Protein AF-A0A9E7I1B3-F1 (afdb_monomer_lite)

Radius of gyration: 39.11 Å; chains: 1; bounding box: 106×66×106 Å

Sequence (192 aa):
MDGAFSSHEEAHQDIILDWAFSPPPPHYPFDLLEPIPFPSMPAKPPPPSAFVKYTASEGTAPSFLCFGDVDSIHRTVNRFLGSLEMAVRPGNSDERAGRSRGFRHMMRERERKEKLSQGYAELHSMLSCTSKGANISIVQSAWERLEELQQAREKLRKRSRELEQMVWEMSRKRRSRRSQWTSRTVRRRWIL

Foldseek 3Di:
DDDDDDDDDPPPPVVVPVVVDDDDDPDDPPPPPPPDPDPPDDDDDPDPDPDDDDDPPPDDDPPPPPPDDPPDPVVVVVVVVVVVVVPDDPDDPPVVVVVVVVVVVVVVVVVVVVVVVVVLVVLCVVQVVDAPSDSVRSVVSSVVVVVVVVVVVVVVVVVVVVVVVVVVVVVVVVVVVVVVVVVVVVVVVVVD

pLDDT: mean 72.71, std 18.98, range [40.47, 98.25]

Secondary structure (DSSP, 8-state):
--------SSTTTHHHHTTTTPPPPS-------PPPP------PPPPPPS--------S--------S----HHHHHHHHHHHHGGG--S--HHHHHHHHHHHHHHHHHHHHHHHHHHHHHHHHHHHTTT--SSHHHHHHHHHHHHHHHHHHHHHHHHHHHHHHHHHHHHHHHHHHHHHHHHHHHHHHHT--

Organism: NCBI:txid320322

Structure (mmCIF, N/CA/C/O backbone):
data_AF-A0A9E7I1B3-F1
#
_entry.id   AF-A0A9E7I1B3-F1
#
loop_
_atom_site.group_PDB
_atom_site.id
_atom_site.type_symbol
_atom_site.label_atom_id
_atom_site.label_alt_id
_atom_site.label_comp_id
_atom_site.label_asym_id
_atom_site.label_entity_id
_atom_site.label_seq_id
_atom_site.pdbx_PDB_ins_code
_atom_site.Cartn_x
_atom_site.Cartn_y
_atom_site.Cartn_z
_atom_site.occupancy
_atom_site.B_iso_or_equiv
_atom_site.auth_seq_id
_atom_site.auth_comp_id
_atom_site.auth_asym_id
_atom_site.auth_atom_id
_atom_site.pdbx_PDB_model_num
ATOM 1 N N . MET A 1 1 ? -3.814 -48.347 -3.913 1.00 43.72 1 MET A N 1
ATOM 2 C CA . MET A 1 1 ? -3.142 -47.561 -4.968 1.00 43.72 1 MET A CA 1
ATOM 3 C C . MET A 1 1 ? -2.848 -46.214 -4.349 1.00 43.72 1 MET A C 1
ATOM 5 O O . MET A 1 1 ? -3.676 -45.315 -4.415 1.00 43.72 1 MET A O 1
ATOM 9 N N . ASP A 1 2 ? -1.733 -46.158 -3.630 1.00 42.09 2 ASP A N 1
ATOM 10 C CA . ASP A 1 2 ? -1.251 -44.972 -2.932 1.00 42.09 2 ASP A CA 1
ATOM 11 C C . ASP A 1 2 ? -0.563 -44.050 -3.941 1.00 42.09 2 ASP A C 1
ATOM 13 O O . ASP A 1 2 ? 0.315 -44.483 -4.687 1.00 42.09 2 ASP A O 1
ATOM 17 N N . GLY A 1 3 ? -0.993 -42.792 -3.995 1.00 47.06 3 GLY A N 1
ATOM 18 C CA . GLY A 1 3 ? -0.412 -41.754 -4.841 1.00 47.06 3 GLY A CA 1
ATOM 19 C C . GLY A 1 3 ? 0.134 -40.632 -3.972 1.00 47.06 3 GLY A C 1
ATOM 20 O O . GLY A 1 3 ? -0.604 -39.730 -3.589 1.00 47.06 3 GLY A O 1
ATOM 21 N N . ALA A 1 4 ? 1.422 -40.714 -3.646 1.00 48.78 4 ALA A N 1
ATOM 22 C CA . ALA A 1 4 ? 2.167 -39.678 -2.948 1.00 48.78 4 ALA A CA 1
ATOM 23 C C . ALA A 1 4 ? 2.436 -38.487 -3.885 1.00 48.78 4 ALA A C 1
ATOM 25 O O . ALA A 1 4 ? 3.103 -38.642 -4.906 1.00 48.78 4 ALA A O 1
ATOM 26 N N . PHE A 1 5 ? 1.965 -37.294 -3.515 1.00 44.53 5 PHE A N 1
ATOM 27 C CA . PHE A 1 5 ? 2.377 -36.033 -4.134 1.00 44.53 5 PHE A CA 1
ATOM 28 C C . PHE A 1 5 ? 3.290 -35.253 -3.181 1.00 44.53 5 PHE A C 1
ATOM 30 O O . PHE A 1 5 ? 2.845 -34.539 -2.293 1.00 44.53 5 PHE A O 1
ATOM 37 N N . SER A 1 6 ? 4.588 -35.472 -3.394 1.00 48.81 6 SER A N 1
ATOM 38 C CA . SER A 1 6 ? 5.644 -34.463 -3.548 1.00 48.81 6 SER A CA 1
ATOM 39 C C . SER A 1 6 ? 5.673 -33.265 -2.582 1.00 48.81 6 SER A C 1
ATOM 41 O O . SER A 1 6 ? 5.246 -32.163 -2.918 1.00 48.81 6 SER A O 1
ATOM 43 N N . SER A 1 7 ? 6.331 -33.453 -1.437 1.00 50.88 7 SER A N 1
ATOM 44 C CA . SER A 1 7 ? 6.891 -32.392 -0.589 1.00 50.88 7 SER A CA 1
ATOM 45 C C . SER A 1 7 ? 8.174 -31.817 -1.216 1.00 50.88 7 SER A C 1
ATOM 47 O O . SER A 1 7 ? 9.248 -32.383 -1.032 1.00 50.88 7 SER A O 1
ATOM 49 N N . HIS A 1 8 ? 8.098 -30.722 -1.983 1.00 48.69 8 HIS A N 1
ATOM 50 C CA . HIS A 1 8 ? 9.307 -30.005 -2.446 1.00 48.69 8 HIS A CA 1
ATOM 51 C C . HIS A 1 8 ? 9.106 -28.481 -2.642 1.00 48.69 8 HIS A C 1
ATOM 53 O O . HIS A 1 8 ? 9.801 -27.855 -3.436 1.00 48.69 8 HIS A O 1
ATOM 59 N N . GLU A 1 9 ? 8.178 -27.835 -1.930 1.00 51.59 9 GLU A N 1
ATOM 60 C CA . GLU A 1 9 ? 7.978 -26.370 -2.048 1.00 51.59 9 GLU A CA 1
ATOM 61 C C . GLU A 1 9 ? 8.245 -25.563 -0.767 1.00 51.59 9 GLU A C 1
ATOM 63 O O . GLU A 1 9 ? 8.106 -24.343 -0.776 1.00 51.59 9 GLU A O 1
ATOM 68 N N . GLU A 1 10 ? 8.710 -26.191 0.317 1.00 50.50 10 GLU A N 1
ATOM 69 C CA . GLU A 1 10 ? 8.939 -25.481 1.590 1.00 50.50 10 GLU A CA 1
ATOM 70 C C . GLU A 1 10 ? 10.376 -24.966 1.796 1.00 50.50 10 GLU A C 1
ATOM 72 O O . GLU A 1 10 ? 10.577 -24.026 2.553 1.00 50.50 10 GLU A O 1
ATOM 77 N N . ALA A 1 11 ? 11.383 -25.462 1.070 1.00 51.72 11 ALA A N 1
ATOM 78 C CA . ALA A 1 11 ? 12.790 -25.137 1.364 1.00 51.72 11 ALA A CA 1
ATOM 79 C C . ALA A 1 11 ? 13.275 -23.742 0.895 1.00 51.72 11 ALA A C 1
ATOM 81 O O . ALA A 1 11 ? 14.420 -23.370 1.146 1.00 51.72 11 ALA A O 1
ATOM 82 N N . HIS A 1 12 ? 12.446 -22.964 0.189 1.00 50.53 12 HIS A N 1
ATOM 83 C CA . HIS A 1 12 ? 12.853 -21.666 -0.377 1.00 50.53 12 HIS A CA 1
ATOM 84 C C . HIS A 1 12 ? 12.346 -20.443 0.394 1.00 50.53 12 HIS A C 1
ATOM 86 O O . HIS A 1 12 ? 12.775 -19.328 0.094 1.00 50.53 12 HIS A O 1
ATOM 92 N N . GLN A 1 13 ? 11.464 -20.623 1.380 1.00 54.00 13 GLN A N 1
ATOM 93 C CA . GLN A 1 13 ? 10.942 -19.507 2.177 1.00 54.00 13 GLN A CA 1
ATOM 94 C C . GLN A 1 13 ? 11.842 -19.182 3.379 1.00 54.00 13 GLN A C 1
ATOM 96 O O . GLN A 1 13 ? 11.928 -18.022 3.780 1.00 54.00 13 GLN A O 1
ATOM 101 N N . ASP A 1 14 ? 12.612 -20.159 3.861 1.00 49.78 14 ASP A N 1
ATOM 102 C CA . ASP A 1 14 ? 13.485 -19.990 5.029 1.00 49.78 14 ASP A CA 1
ATOM 103 C C . ASP A 1 14 ? 14.765 -19.197 4.719 1.00 49.78 14 ASP A C 1
ATOM 105 O O . ASP A 1 14 ? 15.292 -18.492 5.575 1.00 49.78 14 ASP A O 1
ATOM 109 N N . ILE A 1 15 ? 15.232 -19.210 3.464 1.00 53.91 15 ILE A N 1
ATOM 110 C CA . ILE A 1 15 ? 16.449 -18.483 3.051 1.00 53.91 15 ILE A CA 1
ATOM 111 C C . ILE A 1 15 ? 16.221 -16.960 3.039 1.00 53.91 15 ILE A C 1
ATOM 113 O O . ILE A 1 15 ? 17.160 -16.183 3.201 1.00 53.91 15 ILE A O 1
ATOM 117 N N . ILE A 1 16 ? 14.975 -16.511 2.853 1.00 52.38 16 ILE A N 1
ATOM 118 C CA . ILE A 1 16 ? 14.648 -15.082 2.736 1.00 52.38 16 ILE A CA 1
ATOM 119 C C . ILE A 1 16 ? 14.505 -14.421 4.116 1.00 52.38 16 ILE A C 1
ATOM 121 O O . ILE A 1 16 ? 14.754 -13.222 4.243 1.00 52.38 16 ILE A O 1
ATOM 125 N N . LEU A 1 17 ? 14.151 -15.179 5.160 1.00 52.47 17 LEU A N 1
ATOM 126 C CA . LEU A 1 17 ? 13.981 -14.629 6.510 1.00 52.47 17 LEU A CA 1
ATOM 127 C C . LEU A 1 17 ? 15.296 -14.498 7.295 1.00 52.47 17 LEU A C 1
ATOM 129 O O . LEU A 1 17 ? 15.371 -13.667 8.201 1.00 52.47 17 LEU A O 1
ATOM 133 N N . ASP A 1 18 ? 16.340 -15.241 6.926 1.00 50.31 18 ASP A N 1
ATOM 134 C CA . ASP A 1 18 ? 17.593 -15.298 7.693 1.00 50.31 18 ASP A CA 1
ATOM 135 C C . ASP A 1 18 ? 18.462 -14.031 7.575 1.00 50.31 18 ASP A C 1
ATOM 137 O O . ASP A 1 18 ? 19.287 -13.740 8.440 1.00 50.31 18 ASP A O 1
ATOM 141 N N . TRP A 1 19 ? 18.267 -13.212 6.536 1.00 58.44 19 TRP A N 1
ATOM 142 C CA . TRP A 1 19 ? 19.054 -11.982 6.351 1.00 58.44 19 TRP A CA 1
ATOM 143 C C . TRP A 1 19 ? 18.502 -10.776 7.118 1.00 58.44 19 TRP A C 1
ATOM 145 O O . TRP A 1 19 ? 19.213 -9.789 7.298 1.00 58.44 19 TRP A O 1
ATOM 155 N N . ALA A 1 20 ? 17.252 -10.838 7.586 1.00 57.69 20 ALA A N 1
ATOM 156 C CA . ALA A 1 20 ? 16.585 -9.707 8.233 1.00 57.69 20 ALA A CA 1
ATOM 157 C C . ALA A 1 20 ? 16.934 -9.548 9.727 1.00 57.69 20 ALA A C 1
ATOM 159 O O . ALA A 1 20 ? 16.615 -8.516 10.315 1.00 57.69 20 ALA A O 1
ATOM 160 N N . PHE A 1 21 ? 17.600 -10.540 10.334 1.00 51.50 21 PHE A N 1
ATOM 161 C CA . PHE A 1 21 ? 17.881 -10.577 11.776 1.00 51.50 21 PHE A CA 1
ATOM 162 C C . PHE A 1 21 ? 19.347 -10.864 12.131 1.00 51.50 21 PHE A C 1
ATOM 164 O O . PHE A 1 21 ? 19.639 -11.228 13.271 1.00 51.50 21 PHE A O 1
ATOM 171 N N . SER A 1 22 ? 20.291 -10.665 11.204 1.00 56.12 22 SER A N 1
ATOM 172 C CA . SER A 1 22 ? 21.710 -10.704 11.572 1.00 56.12 22 SER A CA 1
ATOM 173 C C . SER A 1 22 ? 22.026 -9.522 12.505 1.00 56.12 22 SER A C 1
ATOM 175 O O . SER A 1 22 ? 21.829 -8.372 12.102 1.00 56.12 22 SER A O 1
ATOM 177 N N . PRO A 1 23 ? 22.514 -9.755 13.739 1.00 65.81 23 PRO A N 1
ATOM 178 C CA . PRO A 1 23 ? 22.887 -8.673 14.640 1.00 65.81 23 PRO A CA 1
ATOM 179 C C . PRO A 1 23 ? 24.031 -7.846 14.032 1.00 65.81 23 PRO A C 1
ATOM 181 O O . PRO A 1 23 ? 24.888 -8.404 13.336 1.00 65.81 23 PRO A O 1
ATOM 184 N N . PRO A 1 24 ? 24.069 -6.522 14.270 1.00 60.66 24 PRO A N 1
ATOM 185 C CA . PRO A 1 24 ? 25.161 -5.690 13.788 1.00 60.66 24 PRO A CA 1
ATOM 186 C C . PRO A 1 24 ? 26.484 -6.165 14.416 1.00 60.66 24 PRO A C 1
ATOM 188 O O . PRO A 1 24 ? 26.529 -6.400 15.628 1.00 60.66 24 PRO A O 1
ATOM 191 N N . PRO A 1 25 ? 27.560 -6.323 13.623 1.00 66.69 25 PRO A N 1
ATOM 192 C CA . PRO A 1 25 ? 28.851 -6.752 14.144 1.00 66.69 25 PRO A CA 1
ATOM 193 C C . PRO A 1 25 ? 29.373 -5.729 15.169 1.00 66.69 25 PRO A C 1
ATOM 195 O O . PRO A 1 25 ? 29.308 -4.521 14.916 1.00 66.69 25 PRO A O 1
ATOM 198 N N . PRO A 1 26 ? 29.885 -6.173 16.330 1.00 60.06 26 PRO A N 1
ATOM 199 C CA . PRO A 1 26 ? 30.366 -5.266 17.354 1.00 60.06 26 PRO A CA 1
ATOM 200 C C . PRO A 1 26 ? 31.741 -4.718 16.947 1.00 60.06 26 PRO A C 1
ATOM 202 O O . PRO A 1 26 ? 32.683 -5.474 16.736 1.00 60.06 26 PRO A O 1
ATOM 205 N N . HIS A 1 27 ? 31.832 -3.389 16.886 1.00 55.53 27 HIS A N 1
ATOM 206 C CA . HIS A 1 27 ? 33.058 -2.587 16.792 1.00 55.53 27 HIS A CA 1
ATOM 207 C C . HIS A 1 27 ? 33.881 -2.715 15.498 1.00 55.53 27 HIS A C 1
ATOM 209 O O . HIS A 1 27 ? 34.834 -3.481 15.407 1.00 55.53 27 HIS A O 1
ATOM 215 N N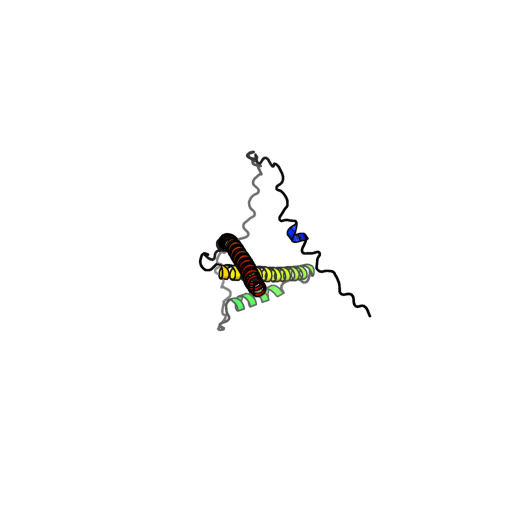 . TYR A 1 28 ? 33.606 -1.815 14.551 1.00 54.22 28 TYR A N 1
ATOM 216 C CA . TYR A 1 28 ? 34.649 -1.271 13.680 1.00 54.22 28 TYR A CA 1
ATOM 217 C C . TYR A 1 28 ? 34.993 0.147 14.160 1.00 54.22 28 TYR A C 1
ATOM 219 O O . TYR A 1 28 ? 34.105 1.003 14.159 1.00 54.22 28 TYR A O 1
ATOM 227 N N . PRO A 1 29 ? 36.241 0.429 14.573 1.00 52.12 29 PRO A N 1
ATOM 228 C CA . PRO A 1 29 ? 36.700 1.798 14.732 1.00 52.12 29 PRO A CA 1
ATOM 229 C C . PRO A 1 29 ? 36.939 2.359 13.327 1.00 52.12 29 PRO A C 1
ATOM 231 O O . PRO A 1 29 ? 37.926 2.037 12.671 1.00 52.12 29 PRO A O 1
ATOM 234 N N . PHE A 1 30 ? 35.999 3.156 12.825 1.00 46.75 30 PHE A N 1
ATOM 235 C CA . PHE A 1 30 ? 36.202 3.947 11.612 1.00 46.75 30 PHE A CA 1
ATOM 236 C C . PHE A 1 30 ? 36.971 5.224 11.979 1.00 46.75 30 PHE A C 1
ATOM 238 O O . PHE A 1 30 ? 36.421 6.317 11.964 1.00 46.75 30 PHE A O 1
ATOM 245 N N . ASP A 1 31 ? 38.250 5.069 12.317 1.00 55.22 31 ASP A N 1
ATOM 246 C CA . ASP A 1 31 ? 39.232 6.153 12.272 1.00 55.22 31 ASP A CA 1
ATOM 247 C C . ASP A 1 31 ? 40.164 5.868 11.092 1.00 55.22 31 ASP A C 1
ATOM 249 O O . ASP A 1 31 ? 41.154 5.153 11.210 1.00 55.22 31 ASP A O 1
ATOM 253 N N . LEU A 1 32 ? 39.810 6.389 9.915 1.00 52.16 32 LEU A N 1
ATOM 254 C CA . LEU A 1 32 ? 40.671 6.393 8.730 1.00 52.16 32 LEU A CA 1
ATOM 255 C C . LEU A 1 32 ? 40.612 7.771 8.065 1.00 52.16 32 LEU A C 1
ATOM 257 O O . LEU A 1 32 ? 40.081 7.947 6.972 1.00 52.16 32 LEU A O 1
ATOM 261 N N . LEU A 1 33 ? 41.191 8.758 8.744 1.00 59.12 33 LEU A N 1
ATOM 262 C CA . LEU A 1 33 ? 41.839 9.888 8.082 1.00 59.12 33 LEU A CA 1
ATOM 263 C C . LEU A 1 33 ? 43.355 9.676 8.151 1.00 59.12 33 LEU A C 1
ATOM 265 O O . LEU A 1 33 ? 44.085 10.489 8.709 1.00 59.12 33 LEU A O 1
ATOM 269 N N . GLU A 1 34 ? 43.833 8.569 7.581 1.00 60.62 34 GLU A N 1
ATOM 270 C CA . GLU A 1 34 ? 45.217 8.520 7.118 1.00 60.62 34 GLU A CA 1
ATOM 271 C C . GLU A 1 34 ? 45.268 9.130 5.709 1.00 60.62 34 GLU A C 1
ATOM 273 O O . GLU A 1 34 ? 44.554 8.669 4.810 1.00 60.62 34 GLU A O 1
ATOM 278 N N . PRO A 1 35 ? 46.065 10.190 5.485 1.00 58.47 35 PRO A N 1
ATOM 279 C CA . PRO A 1 35 ? 46.263 10.747 4.157 1.00 58.47 35 PRO A CA 1
ATOM 280 C C . PRO A 1 35 ? 46.907 9.695 3.252 1.00 58.47 35 PRO A C 1
ATOM 282 O O . PRO A 1 35 ? 48.019 9.234 3.506 1.00 58.47 35 PRO A O 1
ATOM 285 N N . ILE A 1 36 ? 46.209 9.331 2.178 1.00 57.28 36 ILE A N 1
ATOM 286 C CA . ILE A 1 36 ? 46.717 8.432 1.139 1.00 57.28 36 ILE A CA 1
ATOM 287 C C . ILE A 1 36 ? 48.031 9.023 0.589 1.00 57.28 36 ILE A C 1
ATOM 289 O O . ILE A 1 36 ? 48.016 10.163 0.113 1.00 57.28 36 ILE A O 1
ATOM 293 N N . PRO A 1 37 ? 49.165 8.294 0.602 1.00 57.47 37 PRO A N 1
ATOM 294 C CA . PRO A 1 37 ? 50.377 8.760 -0.054 1.00 57.47 37 PRO A CA 1
ATOM 295 C C . PRO A 1 37 ? 50.108 8.818 -1.556 1.00 57.47 37 PRO A C 1
ATOM 297 O O . PRO A 1 37 ? 49.751 7.806 -2.159 1.00 57.47 37 PRO A O 1
ATOM 300 N N . PHE A 1 38 ? 50.270 9.992 -2.165 1.00 57.28 38 PHE A N 1
ATOM 301 C CA . PHE A 1 38 ? 50.171 10.151 -3.613 1.00 57.28 38 PHE A CA 1
ATOM 302 C C . PHE A 1 38 ? 51.204 9.244 -4.303 1.00 57.28 38 PHE A C 1
ATOM 304 O O . PHE A 1 38 ? 52.407 9.478 -4.144 1.00 57.28 38 PHE A O 1
ATOM 311 N N . PRO A 1 39 ? 50.798 8.235 -5.097 1.00 52.38 39 PRO A N 1
ATOM 312 C CA . PRO A 1 39 ? 51.749 7.522 -5.926 1.00 52.38 39 PRO A CA 1
ATOM 313 C C . PRO A 1 39 ? 52.173 8.448 -7.071 1.00 52.38 39 PRO A C 1
ATOM 315 O O . PRO A 1 39 ? 51.399 8.742 -7.983 1.00 52.38 39 PRO A O 1
ATOM 318 N N . SER A 1 40 ? 53.422 8.913 -7.019 1.00 60.38 40 SER A N 1
ATOM 319 C CA . SER A 1 40 ? 54.131 9.526 -8.145 1.00 60.38 40 SER A CA 1
ATOM 320 C C . SER A 1 40 ? 54.265 8.495 -9.273 1.00 60.38 40 SER A C 1
ATOM 322 O O . SER A 1 40 ? 55.260 7.777 -9.367 1.00 60.38 40 SER A O 1
ATOM 324 N N . MET A 1 41 ? 53.249 8.401 -10.128 1.00 64.25 41 MET A N 1
ATOM 325 C CA . MET A 1 41 ? 53.330 7.656 -11.382 1.00 64.25 41 MET A CA 1
ATOM 326 C C . MET A 1 41 ? 53.960 8.557 -12.454 1.00 64.25 41 MET A C 1
ATOM 328 O O . MET A 1 41 ? 53.496 9.686 -12.631 1.00 64.25 41 MET A O 1
ATOM 332 N N . PRO A 1 42 ? 54.981 8.095 -13.204 1.00 56.44 42 PRO A N 1
ATOM 333 C CA . PRO A 1 42 ? 55.454 8.827 -14.370 1.00 56.44 42 PRO A CA 1
ATOM 334 C C . PRO A 1 42 ? 54.309 8.916 -15.385 1.00 56.44 42 PRO A C 1
ATOM 336 O O . PRO A 1 42 ? 53.699 7.905 -15.743 1.00 56.44 42 PRO A O 1
ATOM 339 N N . ALA A 1 43 ? 53.989 10.138 -15.811 1.00 63.97 43 ALA A N 1
ATOM 340 C CA . ALA A 1 43 ? 52.892 10.431 -16.721 1.00 63.97 43 ALA A CA 1
ATOM 341 C C . ALA A 1 43 ? 53.051 9.650 -18.035 1.00 63.97 43 ALA A C 1
ATOM 343 O O . ALA A 1 43 ? 53.844 10.008 -18.906 1.00 63.97 43 ALA A O 1
ATOM 344 N N . LYS A 1 44 ? 52.284 8.567 -18.186 1.00 63.22 44 LYS A N 1
ATOM 345 C CA . LYS A 1 44 ? 52.121 7.895 -19.472 1.00 63.22 44 LYS A CA 1
ATOM 346 C C . LYS A 1 44 ? 51.346 8.861 -20.379 1.00 63.22 44 LYS A C 1
ATOM 348 O O . LYS A 1 44 ? 50.274 9.307 -19.963 1.00 63.22 44 LYS A O 1
ATOM 353 N N . PRO A 1 45 ? 51.861 9.224 -21.568 1.00 70.81 45 PRO A N 1
ATOM 354 C CA . PRO A 1 45 ? 51.146 10.134 -22.451 1.00 70.81 45 PRO A CA 1
ATOM 355 C C . PRO A 1 45 ? 49.774 9.536 -22.795 1.00 70.81 45 PRO A C 1
ATOM 357 O O . PRO A 1 45 ? 49.673 8.313 -22.971 1.00 70.81 45 PRO A O 1
ATOM 360 N N . PRO A 1 46 ? 48.713 10.363 -22.851 1.00 71.94 46 PRO A N 1
ATOM 361 C CA . PRO A 1 46 ? 47.384 9.884 -23.188 1.00 71.94 46 PRO A CA 1
ATOM 362 C C . PRO A 1 46 ? 47.425 9.204 -24.564 1.00 71.94 46 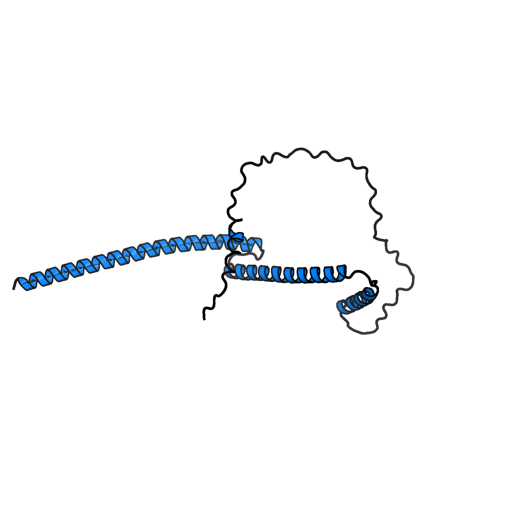PRO A C 1
ATOM 364 O O . PRO A 1 46 ? 48.142 9.675 -25.454 1.00 71.94 46 PRO A O 1
ATOM 367 N N . PRO A 1 47 ? 46.691 8.093 -24.753 1.00 76.00 47 PRO A N 1
ATOM 368 C CA . PRO A 1 47 ? 46.596 7.467 -26.062 1.00 76.00 47 PRO A CA 1
ATOM 369 C C . PRO A 1 47 ? 46.112 8.505 -27.086 1.00 76.00 47 PRO A C 1
ATOM 371 O O . PRO A 1 47 ? 45.269 9.344 -26.746 1.00 76.00 47 PRO A O 1
ATOM 374 N N . PRO A 1 48 ? 46.638 8.483 -28.325 1.00 71.06 48 PRO A N 1
ATOM 375 C CA . PRO A 1 48 ? 46.181 9.394 -29.360 1.00 71.06 48 PRO A CA 1
ATOM 376 C C . PRO A 1 48 ? 44.669 9.241 -29.528 1.00 71.06 48 PRO A C 1
ATOM 378 O O . PRO A 1 48 ? 44.145 8.129 -29.610 1.00 71.06 48 PRO A O 1
ATOM 381 N N . SER A 1 49 ? 43.975 10.379 -29.529 1.00 73.44 49 SER A N 1
ATOM 382 C CA . SER A 1 49 ? 42.533 10.467 -29.745 1.00 73.44 49 SER A CA 1
ATOM 383 C C . SER A 1 49 ? 42.126 9.632 -30.962 1.00 73.44 49 SER A C 1
ATOM 385 O O . SER A 1 49 ? 42.581 9.896 -32.072 1.00 73.44 49 SER A O 1
ATOM 387 N N . ALA A 1 50 ? 41.228 8.662 -30.763 1.00 70.38 50 ALA A N 1
ATOM 388 C CA . ALA A 1 50 ? 40.603 7.903 -31.851 1.00 70.38 50 ALA A CA 1
ATOM 389 C C . ALA A 1 50 ? 39.678 8.776 -32.722 1.00 70.38 50 ALA A C 1
ATOM 391 O O . ALA A 1 50 ? 39.227 8.353 -33.786 1.00 70.38 50 ALA A O 1
ATOM 392 N N . PHE A 1 51 ? 39.390 10.002 -32.280 1.00 63.94 51 PHE A N 1
ATOM 393 C CA . PHE A 1 51 ? 38.613 10.962 -33.042 1.00 63.94 51 PHE A CA 1
ATOM 394 C C . PHE A 1 51 ? 39.524 11.676 -34.033 1.00 63.94 51 PHE A C 1
ATOM 396 O O . PHE A 1 51 ? 40.232 12.628 -33.695 1.00 63.94 51 PHE A O 1
ATOM 403 N N . VAL A 1 52 ? 39.485 11.193 -35.272 1.00 73.25 52 VAL A N 1
ATOM 404 C CA . VAL A 1 52 ? 39.978 11.922 -36.437 1.00 73.25 52 VAL A CA 1
ATOM 405 C C . VAL A 1 52 ? 39.097 13.157 -36.614 1.00 73.25 52 VAL A C 1
ATOM 407 O O . VAL A 1 52 ? 37.871 13.060 -36.691 1.00 73.25 52 VAL A O 1
ATOM 410 N N . LYS A 1 53 ? 39.719 14.336 -36.661 1.00 67.81 53 LYS A N 1
ATOM 411 C CA . LYS A 1 53 ? 39.033 15.587 -36.988 1.00 67.81 53 LYS A CA 1
ATOM 412 C C . LYS A 1 53 ? 38.530 15.468 -38.427 1.00 67.81 53 LYS A C 1
ATOM 414 O O . LYS A 1 53 ? 39.345 15.325 -39.334 1.00 67.81 53 LYS A O 1
ATOM 419 N N . TYR A 1 54 ? 37.213 15.496 -38.628 1.00 50.91 54 TYR A N 1
ATOM 420 C CA . TYR A 1 54 ? 36.622 15.509 -39.965 1.00 50.91 54 TYR A CA 1
ATOM 421 C C . TYR A 1 54 ? 37.127 16.748 -40.712 1.00 50.91 54 TYR A C 1
ATOM 423 O O . TYR A 1 54 ? 36.692 17.869 -40.445 1.00 50.91 54 TYR A O 1
ATOM 431 N N . THR A 1 55 ? 38.069 16.559 -41.630 1.00 57.81 55 THR A N 1
ATOM 432 C CA . THR A 1 55 ? 38.304 17.516 -42.701 1.00 57.81 55 THR A CA 1
ATOM 433 C C . THR A 1 55 ? 37.231 17.231 -43.740 1.00 57.81 55 THR A C 1
ATOM 435 O O . THR A 1 55 ? 37.166 16.135 -44.294 1.00 57.81 55 THR A O 1
ATOM 438 N N . ALA A 1 56 ? 36.318 18.181 -43.945 1.00 50.38 56 ALA A N 1
ATOM 439 C CA . ALA A 1 56 ? 35.380 18.105 -45.053 1.00 50.38 56 ALA A CA 1
ATOM 440 C C . ALA A 1 56 ? 36.211 18.095 -46.343 1.00 50.38 56 ALA A C 1
ATOM 442 O O . ALA A 1 56 ? 36.753 19.115 -46.757 1.00 50.38 56 ALA A O 1
ATOM 443 N N . SER A 1 57 ? 36.402 16.909 -46.914 1.00 46.97 57 SER A N 1
ATOM 444 C CA . SER A 1 57 ? 36.935 16.756 -48.256 1.00 46.97 57 SER A CA 1
ATOM 445 C C . SER A 1 57 ? 35.899 17.356 -49.201 1.00 46.97 57 SER A C 1
ATOM 447 O O . SER A 1 57 ? 34.762 16.888 -49.246 1.00 46.97 57 SER A O 1
ATOM 449 N N . GLU A 1 58 ? 36.282 18.390 -49.951 1.00 55.81 58 GLU A N 1
ATOM 450 C CA . GLU A 1 58 ? 35.561 18.884 -51.134 1.00 55.81 58 GLU A CA 1
ATOM 451 C C . GLU A 1 58 ? 35.658 17.860 -52.282 1.00 55.81 58 GLU A C 1
ATOM 453 O O . GLU A 1 58 ? 36.071 18.151 -53.399 1.00 55.81 58 GLU A O 1
ATOM 458 N N . GLY A 1 59 ? 35.325 16.608 -51.983 1.00 50.97 59 GLY A N 1
ATOM 459 C CA . GLY A 1 59 ? 35.179 15.523 -52.930 1.00 50.97 59 GLY A CA 1
ATOM 460 C C . GLY A 1 59 ? 33.748 15.044 -52.825 1.00 50.97 59 GLY A C 1
ATOM 461 O O . GLY A 1 59 ? 33.390 14.428 -51.827 1.00 50.97 59 GLY A O 1
ATOM 462 N N . THR A 1 60 ? 32.941 15.401 -53.827 1.00 53.59 60 THR A N 1
ATOM 463 C CA . THR A 1 60 ? 31.642 14.821 -54.192 1.00 53.59 60 THR A CA 1
ATOM 464 C C . THR A 1 60 ? 31.062 13.908 -53.117 1.00 53.59 60 THR A C 1
ATOM 466 O O . THR A 1 60 ? 31.356 12.711 -53.087 1.00 53.59 60 THR A O 1
ATOM 469 N N . ALA A 1 61 ? 30.237 14.480 -52.234 1.00 47.16 61 ALA A N 1
ATOM 470 C CA . ALA A 1 61 ? 29.412 13.699 -51.324 1.00 47.16 61 ALA A CA 1
ATOM 471 C C . ALA A 1 61 ? 28.793 12.534 -52.116 1.00 47.16 61 ALA A C 1
ATOM 473 O O . ALA A 1 61 ? 28.267 12.792 -53.207 1.00 47.16 61 ALA A O 1
ATOM 474 N N . PRO A 1 62 ? 28.861 11.273 -51.639 1.00 50.69 62 PRO A N 1
ATOM 475 C CA . PRO A 1 62 ? 28.084 10.208 -52.246 1.00 50.69 62 PRO A CA 1
ATOM 476 C C . PRO A 1 62 ? 26.650 10.707 -52.241 1.00 50.69 62 PRO A C 1
ATOM 478 O O . PRO A 1 62 ? 26.071 10.982 -51.189 1.00 50.69 62 PRO A O 1
ATOM 481 N N . SER A 1 63 ? 26.167 10.978 -53.447 1.00 45.19 63 SER A N 1
ATOM 482 C CA . SER A 1 63 ? 24.904 11.639 -53.675 1.00 45.19 63 SER A CA 1
ATOM 483 C C . SER A 1 63 ? 23.848 10.823 -52.945 1.00 45.19 63 SER A C 1
ATOM 485 O O . SER A 1 63 ? 23.547 9.698 -53.341 1.00 45.19 63 SER A O 1
ATOM 487 N N . PHE A 1 64 ? 23.309 11.369 -51.855 1.00 47.22 64 PHE A N 1
ATOM 488 C CA . PHE A 1 64 ? 22.093 10.875 -51.223 1.00 47.22 64 PHE A CA 1
ATOM 489 C C . PHE A 1 64 ? 20.919 11.199 -52.158 1.00 47.22 64 PHE A C 1
ATOM 491 O O . PHE A 1 64 ? 19.989 11.913 -51.801 1.00 47.22 64 PHE A O 1
ATOM 498 N N . LEU A 1 65 ? 20.967 10.703 -53.394 1.00 45.97 65 LEU A N 1
ATOM 499 C CA . LEU A 1 65 ? 19.824 10.667 -54.288 1.00 45.97 65 LEU A CA 1
ATOM 500 C C . LEU A 1 65 ? 19.053 9.399 -53.953 1.00 45.97 65 LEU A C 1
ATOM 502 O O . LEU A 1 65 ? 19.103 8.406 -54.669 1.00 45.97 65 LEU A O 1
ATOM 506 N N . CYS A 1 66 ? 18.348 9.428 -52.828 1.00 47.59 66 CYS A N 1
ATOM 507 C CA . CYS A 1 66 ? 17.187 8.569 -52.659 1.00 47.59 66 CYS A CA 1
ATOM 508 C C . CYS A 1 66 ? 15.973 9.403 -53.048 1.00 47.59 66 CYS A C 1
ATOM 510 O O . CYS A 1 66 ? 15.382 10.112 -52.236 1.00 47.59 66 CYS A O 1
ATOM 512 N N . PHE A 1 67 ? 15.657 9.349 -54.340 1.00 40.47 67 PHE A N 1
ATOM 513 C CA . PHE A 1 67 ? 14.352 9.735 -54.845 1.00 40.47 67 PHE A CA 1
ATOM 514 C C . PHE A 1 67 ? 13.287 8.897 -54.125 1.00 40.47 67 PHE A C 1
ATOM 516 O O . PHE A 1 67 ? 13.312 7.674 -54.205 1.00 40.47 67 PHE A O 1
ATOM 523 N N . GLY A 1 68 ? 12.389 9.589 -53.421 1.00 49.94 68 GLY A N 1
ATOM 524 C CA . GLY A 1 68 ? 11.027 9.167 -53.095 1.00 49.94 68 GLY A CA 1
ATOM 525 C C . GLY A 1 68 ? 10.836 7.776 -52.497 1.00 49.94 68 GLY A C 1
ATOM 526 O O . GLY A 1 68 ? 10.412 6.876 -53.205 1.00 49.94 68 GLY A O 1
ATOM 527 N N . ASP A 1 69 ? 10.989 7.646 -51.181 1.00 48.91 69 ASP A N 1
ATOM 528 C CA . ASP A 1 69 ? 10.011 6.894 -50.387 1.00 48.91 69 ASP A CA 1
ATOM 529 C C . ASP A 1 69 ? 10.083 7.352 -48.926 1.00 48.91 69 ASP A C 1
ATOM 531 O O . ASP A 1 69 ? 11.170 7.582 -48.390 1.00 48.91 69 ASP A O 1
ATOM 535 N N . VAL A 1 70 ? 8.932 7.534 -48.278 1.00 57.81 70 VAL A N 1
ATOM 536 C CA . VAL A 1 70 ? 8.806 8.088 -46.915 1.00 57.81 70 VAL A CA 1
ATOM 537 C C . VAL A 1 70 ? 9.104 6.996 -45.886 1.00 57.81 70 VAL A C 1
ATOM 539 O O . VAL A 1 70 ? 8.338 6.736 -44.958 1.00 57.81 70 VAL A O 1
ATOM 542 N N . ASP A 1 71 ? 10.222 6.300 -46.054 1.00 60.78 71 ASP A N 1
ATOM 543 C CA . ASP A 1 71 ? 10.668 5.347 -45.060 1.00 60.78 71 ASP A CA 1
ATOM 544 C C . ASP A 1 71 ? 11.222 6.121 -43.861 1.00 60.78 71 ASP A C 1
ATOM 546 O O . ASP A 1 71 ? 12.162 6.913 -43.959 1.00 60.78 71 ASP A O 1
ATOM 550 N N . SER A 1 72 ? 10.605 5.881 -42.701 1.00 79.88 72 SER A N 1
ATOM 551 C CA . SER A 1 72 ? 11.065 6.373 -41.402 1.00 79.88 72 SER A CA 1
ATOM 552 C C . SER A 1 72 ? 12.581 6.205 -41.279 1.00 79.88 72 SER A C 1
ATOM 554 O O . SER A 1 72 ? 13.107 5.139 -41.600 1.00 79.88 72 SER A O 1
ATOM 556 N N . ILE A 1 73 ? 13.277 7.217 -40.753 1.00 81.19 73 ILE A N 1
ATOM 557 C CA . ILE A 1 73 ? 14.734 7.200 -40.522 1.00 81.19 73 ILE A CA 1
ATOM 558 C C . ILE A 1 73 ? 15.175 5.889 -39.848 1.00 81.19 73 ILE A C 1
ATOM 560 O O . ILE A 1 73 ? 16.215 5.337 -40.195 1.00 81.19 73 ILE A O 1
ATOM 564 N N . HIS A 1 74 ? 14.343 5.327 -38.965 1.00 74.25 74 HIS A N 1
ATOM 565 C CA . HIS A 1 74 ? 14.579 4.025 -38.341 1.00 74.25 74 HIS A CA 1
ATOM 566 C C . HIS A 1 74 ? 14.706 2.875 -39.351 1.00 74.25 74 HIS A C 1
ATOM 568 O O . HIS A 1 74 ? 15.600 2.046 -39.214 1.00 74.25 74 HIS A O 1
ATOM 574 N N . ARG A 1 75 ? 13.859 2.819 -40.385 1.00 78.88 75 ARG A N 1
ATOM 575 C CA . ARG A 1 75 ? 13.952 1.820 -41.462 1.00 78.88 75 ARG A CA 1
ATOM 576 C C . ARG A 1 75 ? 15.198 2.018 -42.309 1.00 78.88 75 ARG A C 1
ATOM 578 O O . ARG A 1 75 ? 15.862 1.042 -42.644 1.00 78.88 75 ARG A O 1
ATOM 585 N N . THR A 1 76 ? 15.532 3.260 -42.634 1.00 81.62 76 THR A N 1
ATOM 586 C CA . THR A 1 76 ? 16.717 3.585 -43.438 1.00 81.62 76 THR A CA 1
ATOM 587 C C . THR A 1 76 ? 18.001 3.214 -42.699 1.00 81.62 76 THR A C 1
ATOM 589 O O . THR A 1 76 ? 18.846 2.508 -43.248 1.00 81.62 76 THR A O 1
ATOM 592 N N . VAL A 1 77 ? 18.102 3.582 -41.420 1.00 81.69 77 VAL A N 1
ATOM 593 C CA . VAL A 1 77 ? 19.237 3.233 -40.556 1.00 81.69 77 VAL A CA 1
ATOM 594 C C . VAL A 1 77 ? 19.320 1.722 -40.332 1.00 81.69 77 VAL A C 1
ATOM 596 O O . VAL A 1 77 ? 20.396 1.151 -40.486 1.00 81.69 77 VAL A O 1
ATOM 599 N N . ASN A 1 78 ? 18.205 1.041 -40.050 1.00 76.69 78 ASN A N 1
ATOM 600 C CA . ASN A 1 78 ? 18.211 -0.412 -39.847 1.00 76.69 78 ASN A CA 1
ATOM 601 C C . ASN A 1 78 ? 18.618 -1.181 -41.113 1.00 76.69 78 ASN A C 1
ATOM 603 O O . ASN A 1 78 ? 19.320 -2.182 -41.014 1.00 76.69 78 ASN A O 1
ATOM 607 N N . ARG A 1 79 ? 18.228 -0.708 -42.303 1.00 80.25 79 ARG A N 1
ATOM 608 C CA . ARG A 1 79 ? 18.633 -1.299 -43.590 1.00 80.25 79 ARG A CA 1
ATOM 609 C C . ARG A 1 79 ? 20.133 -1.145 -43.827 1.00 80.25 79 ARG A C 1
ATOM 611 O O . ARG A 1 79 ? 20.794 -2.104 -44.207 1.00 80.25 79 ARG A O 1
ATOM 618 N N . PHE A 1 80 ? 20.668 0.044 -43.557 1.00 81.06 80 PHE A N 1
ATOM 619 C CA . PHE A 1 80 ? 22.098 0.325 -43.665 1.00 81.06 80 PHE A CA 1
ATOM 620 C C . PHE A 1 80 ? 22.920 -0.518 -42.677 1.00 81.06 80 PHE A C 1
ATOM 622 O O . PHE A 1 80 ? 23.867 -1.190 -43.079 1.00 81.06 80 PHE A O 1
ATOM 629 N N . LEU A 1 81 ? 22.518 -0.576 -41.406 1.00 77.25 81 LEU A N 1
ATOM 630 C CA . LEU A 1 81 ? 23.187 -1.405 -40.398 1.00 77.25 81 LEU A CA 1
ATOM 631 C C . LEU A 1 81 ? 23.080 -2.905 -40.715 1.00 77.25 81 LEU A C 1
ATOM 633 O O . LEU A 1 81 ? 24.072 -3.621 -40.604 1.00 77.25 81 LEU A O 1
ATOM 637 N N . GLY A 1 82 ? 21.921 -3.371 -41.190 1.00 68.69 82 GLY A N 1
ATOM 638 C CA . GLY A 1 82 ? 21.736 -4.754 -41.641 1.00 68.69 82 GLY A CA 1
ATOM 639 C C . GLY A 1 82 ? 22.589 -5.110 -42.864 1.00 68.69 82 GLY A C 1
ATOM 640 O O . GLY A 1 82 ? 23.062 -6.237 -42.977 1.00 68.69 82 GLY A O 1
ATOM 641 N N . SER A 1 83 ? 22.854 -4.142 -43.748 1.00 68.56 83 SER A N 1
ATOM 642 C CA . SER A 1 83 ? 23.762 -4.331 -44.888 1.00 68.56 83 SER A CA 1
ATOM 643 C C . SER A 1 83 ? 25.234 -4.463 -44.469 1.00 68.56 83 SER A C 1
ATOM 645 O O . SER A 1 83 ? 25.992 -5.180 -45.118 1.00 68.56 83 SER A O 1
ATOM 647 N N . LEU A 1 84 ? 25.627 -3.844 -43.348 1.00 66.31 84 LEU A N 1
ATOM 648 C CA . LEU A 1 84 ? 26.972 -3.950 -42.769 1.00 66.31 84 LEU A CA 1
ATOM 649 C C . LEU A 1 84 ? 27.181 -5.264 -41.994 1.00 66.31 84 LEU A C 1
ATOM 651 O O . LEU A 1 84 ? 28.293 -5.789 -41.966 1.00 66.31 84 LEU A O 1
ATOM 655 N N . GLU A 1 85 ? 26.127 -5.827 -41.390 1.00 55.28 85 GLU A N 1
ATOM 656 C CA . GLU A 1 85 ? 26.205 -7.047 -40.563 1.00 55.28 85 GLU A CA 1
ATOM 657 C C . GLU A 1 85 ? 26.561 -8.317 -41.372 1.00 55.28 85 GLU A C 1
ATOM 659 O O . GLU A 1 85 ? 27.033 -9.303 -40.807 1.00 55.28 85 GLU A O 1
ATOM 664 N N . MET A 1 86 ? 26.456 -8.280 -42.707 1.00 51.69 86 MET A N 1
ATOM 665 C CA . MET A 1 86 ? 26.841 -9.393 -43.593 1.00 51.69 86 MET A CA 1
ATOM 666 C C . MET A 1 86 ? 28.352 -9.475 -43.888 1.00 51.69 86 MET A C 1
ATOM 668 O O . MET A 1 86 ? 28.793 -10.422 -44.536 1.00 51.69 86 MET A O 1
ATOM 672 N N . ALA A 1 87 ? 29.161 -8.534 -43.385 1.00 49.59 87 ALA A N 1
ATOM 673 C CA . ALA A 1 87 ? 30.626 -8.578 -43.472 1.00 49.59 87 ALA A CA 1
ATOM 674 C C . ALA A 1 87 ? 31.296 -9.305 -42.281 1.00 49.59 87 ALA A C 1
ATOM 676 O O . ALA A 1 87 ? 32.526 -9.336 -42.178 1.00 49.59 87 ALA A O 1
ATOM 677 N N . VAL A 1 88 ? 30.514 -9.896 -41.367 1.00 50.12 88 VAL A N 1
ATOM 678 C CA . VAL A 1 88 ? 31.045 -10.609 -40.197 1.00 50.12 88 VAL A CA 1
ATOM 679 C C . VAL A 1 88 ? 31.512 -12.012 -40.592 1.00 50.12 88 VAL A C 1
ATOM 681 O O . VAL A 1 88 ? 30.735 -12.932 -40.841 1.00 50.12 88 VAL A O 1
ATOM 684 N N . ARG A 1 89 ? 32.837 -12.126 -40.642 1.00 52.69 89 ARG A N 1
ATOM 685 C CA . ARG A 1 89 ? 33.676 -13.320 -40.775 1.00 52.69 89 ARG A CA 1
ATOM 686 C C . ARG A 1 89 ? 33.070 -14.593 -40.129 1.00 52.69 89 ARG A C 1
ATOM 688 O O . ARG A 1 89 ? 32.644 -14.537 -38.975 1.00 52.69 89 ARG A O 1
ATOM 695 N N . PRO A 1 90 ? 33.101 -15.766 -40.794 1.00 48.91 90 PRO A N 1
ATOM 696 C CA . PRO A 1 90 ? 32.654 -17.019 -40.198 1.00 48.91 90 PRO A CA 1
ATOM 697 C C . PRO A 1 90 ? 33.727 -17.544 -39.238 1.00 48.91 90 PRO A C 1
ATOM 699 O O . PRO A 1 90 ? 34.761 -18.065 -39.650 1.00 48.91 90 PRO A O 1
ATOM 702 N N . GLY A 1 91 ? 33.487 -17.385 -37.943 1.00 49.34 91 GLY A N 1
ATOM 703 C CA . GLY A 1 91 ? 34.300 -17.978 -36.889 1.00 49.34 91 GLY A CA 1
ATOM 704 C C . GLY A 1 91 ? 33.895 -17.403 -35.543 1.00 49.34 91 GLY 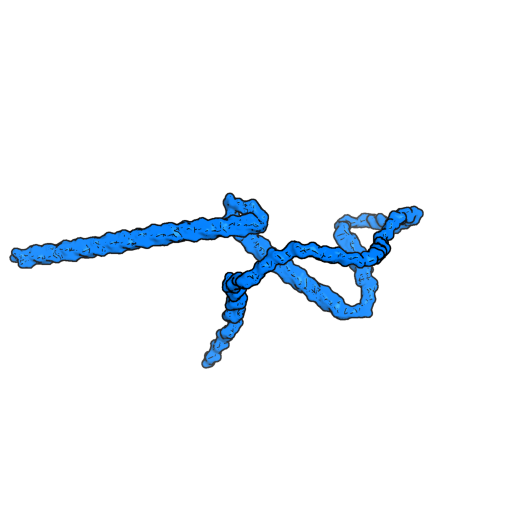A C 1
ATOM 705 O O . GLY A 1 91 ? 34.017 -16.199 -35.362 1.00 49.34 91 GLY A O 1
ATOM 706 N N . ASN A 1 92 ? 33.418 -18.277 -34.649 1.00 48.38 92 ASN A N 1
ATOM 707 C CA . ASN A 1 92 ? 33.116 -18.091 -33.216 1.00 48.38 92 ASN A CA 1
ATOM 708 C C . ASN A 1 92 ? 31.626 -18.295 -32.881 1.00 48.38 92 ASN A C 1
ATOM 710 O O . ASN A 1 92 ? 30.840 -17.364 -32.707 1.00 48.38 92 ASN A O 1
ATOM 714 N N . SER A 1 93 ? 31.242 -19.565 -32.732 1.00 54.97 93 SER A N 1
ATOM 715 C CA . SER A 1 93 ? 29.957 -20.005 -32.166 1.00 54.97 93 SER A CA 1
ATOM 716 C C . SER A 1 93 ? 29.685 -19.460 -30.754 1.00 54.97 93 SER A C 1
ATOM 718 O O . SER A 1 93 ? 28.522 -19.320 -30.367 1.00 54.97 93 SER A O 1
ATOM 720 N N . ASP A 1 94 ? 30.730 -19.084 -30.015 1.00 54.75 94 ASP A N 1
ATOM 721 C CA . ASP A 1 94 ? 30.630 -18.596 -28.635 1.00 54.75 94 ASP A CA 1
ATOM 722 C C . ASP A 1 94 ? 30.074 -17.166 -28.531 1.00 54.75 94 ASP A C 1
ATOM 724 O O . ASP A 1 94 ? 29.348 -16.850 -27.587 1.00 54.75 94 ASP A O 1
ATOM 728 N N . GLU A 1 95 ? 30.289 -16.307 -29.534 1.00 54.31 95 GLU A N 1
ATOM 729 C CA . GLU A 1 95 ? 29.725 -14.947 -29.543 1.00 54.31 95 GLU A CA 1
ATOM 730 C C . GLU A 1 95 ? 28.223 -14.940 -29.858 1.00 54.31 95 GLU A C 1
ATOM 732 O O . GLU A 1 95 ? 27.460 -14.145 -29.301 1.00 54.31 95 GLU A O 1
ATOM 737 N N . ARG A 1 96 ? 27.753 -15.877 -30.691 1.00 51.84 96 ARG A N 1
ATOM 738 C CA . ARG A 1 96 ? 26.318 -16.060 -30.974 1.00 51.84 96 ARG A CA 1
ATOM 739 C C . ARG A 1 96 ? 25.575 -16.591 -29.740 1.00 51.84 96 ARG A C 1
ATOM 741 O O . ARG A 1 96 ? 24.470 -16.131 -29.438 1.00 51.84 96 ARG A O 1
ATOM 748 N N . ALA A 1 97 ? 26.205 -17.490 -28.980 1.00 54.09 97 ALA A N 1
ATOM 749 C CA . ALA A 1 97 ? 25.708 -17.960 -27.686 1.00 54.09 97 ALA A CA 1
ATOM 750 C C . ALA A 1 97 ? 25.736 -16.851 -26.613 1.00 54.09 97 ALA A C 1
ATOM 752 O O . ALA A 1 97 ? 24.772 -16.706 -25.854 1.00 54.09 97 ALA A O 1
ATOM 753 N N . GLY A 1 98 ? 26.780 -16.014 -26.597 1.00 59.41 98 GLY A N 1
ATOM 754 C CA . GLY A 1 98 ? 26.891 -14.817 -25.758 1.00 59.41 98 GLY A CA 1
ATOM 755 C C . GLY A 1 98 ? 25.801 -13.779 -26.045 1.00 59.41 98 GLY A C 1
ATOM 756 O O . GLY A 1 98 ? 25.161 -13.295 -25.110 1.00 59.41 98 GLY A O 1
ATOM 757 N N . ARG A 1 99 ? 25.492 -13.519 -27.325 1.00 62.00 99 ARG A N 1
ATOM 758 C CA . ARG A 1 99 ? 24.361 -12.673 -27.752 1.00 62.00 99 ARG A CA 1
ATOM 759 C C . ARG A 1 99 ? 23.009 -13.246 -27.312 1.00 62.00 99 ARG A C 1
ATOM 761 O O . ARG A 1 99 ? 22.180 -12.502 -26.797 1.00 62.00 99 ARG A O 1
ATOM 768 N N . SER A 1 100 ? 22.794 -14.560 -27.419 1.00 71.50 100 SER A N 1
ATOM 769 C CA . SER A 1 100 ? 21.564 -15.223 -26.939 1.00 71.50 100 SER A CA 1
ATOM 770 C C . SER A 1 100 ? 21.436 -15.209 -25.406 1.00 71.50 100 SER A C 1
ATOM 772 O O . SER A 1 100 ? 20.351 -15.007 -24.855 1.00 71.50 100 SER A O 1
ATOM 774 N N . ARG A 1 101 ? 22.544 -15.380 -24.672 1.00 82.44 101 ARG A N 1
ATOM 775 C CA . ARG A 1 101 ? 22.577 -15.227 -23.207 1.00 82.44 101 ARG A CA 1
ATOM 776 C C . ARG A 1 101 ? 22.309 -13.778 -22.789 1.00 82.44 101 ARG A C 1
ATOM 778 O O . ARG A 1 101 ? 21.507 -13.575 -21.880 1.00 82.44 101 ARG A O 1
ATOM 785 N N . GLY A 1 102 ? 22.910 -12.804 -23.472 1.00 88.44 102 GLY A N 1
ATOM 786 C CA . GLY A 1 102 ? 22.679 -11.373 -23.262 1.00 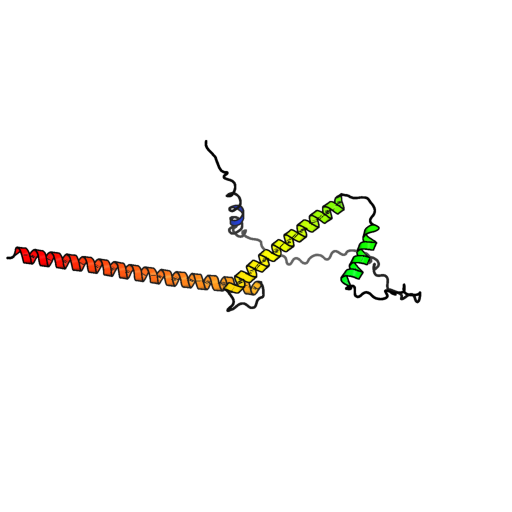88.44 102 GLY A CA 1
ATOM 787 C C . GLY A 1 102 ? 21.236 -10.963 -23.553 1.00 88.44 102 GLY A C 1
ATOM 788 O O . GLY A 1 102 ? 20.617 -10.295 -22.733 1.00 88.44 102 GLY A O 1
ATOM 789 N N . PHE A 1 103 ? 20.652 -11.453 -24.650 1.00 88.44 103 PHE A N 1
ATOM 790 C CA . PHE A 1 103 ? 19.248 -11.218 -24.992 1.00 88.44 103 PHE A CA 1
ATOM 791 C C . PHE A 1 103 ? 18.292 -11.801 -23.944 1.00 88.44 103 PHE A C 1
ATOM 793 O O . PHE A 1 103 ? 17.405 -11.103 -23.459 1.00 88.44 103 PHE A O 1
ATOM 800 N N . ARG A 1 104 ? 18.506 -13.053 -23.513 1.00 92.62 104 ARG A N 1
ATOM 801 C CA . ARG A 1 104 ? 17.718 -13.655 -22.421 1.00 92.62 104 ARG A CA 1
ATOM 802 C C . ARG A 1 104 ? 17.871 -12.883 -21.111 1.00 92.62 104 ARG A C 1
ATOM 804 O O . ARG A 1 104 ? 16.903 -12.742 -20.375 1.00 92.62 104 ARG A O 1
ATOM 811 N N . HIS A 1 105 ? 19.072 -12.399 -20.796 1.00 95.19 105 HIS A N 1
ATOM 812 C CA . HIS A 1 105 ? 19.298 -11.559 -19.620 1.00 95.19 105 HIS A CA 1
ATOM 813 C C . HIS A 1 105 ? 18.544 -10.227 -19.725 1.00 95.19 105 HIS A C 1
ATOM 815 O O . HIS A 1 105 ? 17.836 -9.867 -18.792 1.00 95.19 105 HIS A O 1
ATOM 821 N N . MET A 1 106 ? 18.609 -9.556 -20.876 1.00 95.44 106 MET A N 1
ATOM 822 C CA . MET A 1 106 ? 17.882 -8.314 -21.146 1.00 95.44 106 MET A CA 1
ATOM 823 C C . MET A 1 106 ? 16.363 -8.493 -21.021 1.00 95.44 106 MET A C 1
ATOM 825 O O . MET A 1 106 ? 15.701 -7.652 -20.420 1.00 95.44 106 MET A O 1
ATOM 829 N N . MET A 1 107 ? 15.809 -9.589 -21.549 1.00 96.31 107 MET A N 1
ATOM 830 C CA . MET A 1 107 ? 14.376 -9.878 -21.434 1.00 96.31 107 MET A CA 1
ATOM 831 C C . MET A 1 107 ? 13.957 -10.132 -19.983 1.00 96.31 107 MET A C 1
ATOM 833 O O . MET A 1 107 ? 12.994 -9.525 -19.523 1.00 96.31 107 MET A O 1
ATOM 837 N N . ARG A 1 108 ? 14.727 -10.925 -19.223 1.00 96.44 108 ARG A N 1
ATOM 838 C CA . ARG A 1 108 ? 14.474 -11.113 -17.782 1.00 96.44 108 ARG A CA 1
ATOM 839 C C . ARG A 1 108 ? 14.567 -9.803 -17.006 1.00 96.44 108 ARG A C 1
ATOM 841 O O . ARG A 1 108 ? 13.765 -9.560 -16.114 1.00 96.44 108 ARG A O 1
ATOM 848 N N . GLU A 1 109 ? 15.535 -8.956 -17.339 1.00 97.31 109 GLU A N 1
ATOM 849 C CA . GLU A 1 109 ? 15.704 -7.659 -16.686 1.00 97.31 109 GLU A CA 1
ATOM 850 C C . GLU A 1 109 ? 14.541 -6.709 -16.995 1.00 97.31 109 GLU A C 1
ATOM 852 O O . GLU A 1 109 ? 14.092 -5.975 -16.115 1.00 97.31 109 GLU A O 1
ATOM 857 N N . ARG A 1 110 ? 13.997 -6.756 -18.218 1.00 97.69 110 ARG A N 1
ATOM 858 C CA . ARG A 1 110 ? 12.769 -6.035 -18.570 1.00 97.69 110 ARG A CA 1
ATOM 859 C C . ARG A 1 110 ? 11.585 -6.524 -17.737 1.00 97.69 110 ARG A C 1
ATOM 861 O O . ARG A 1 110 ? 10.946 -5.697 -17.096 1.00 97.69 110 ARG A O 1
ATOM 868 N N . GLU A 1 111 ? 11.334 -7.831 -17.699 1.00 97.75 111 GLU A N 1
ATOM 869 C CA . GLU A 1 111 ? 10.249 -8.417 -16.895 1.00 97.75 111 GLU A CA 1
ATOM 870 C C . GLU A 1 111 ? 10.393 -8.066 -15.409 1.00 97.75 111 GLU A C 1
ATOM 872 O O . GLU A 1 111 ? 9.423 -7.716 -14.739 1.00 97.75 111 GLU A O 1
ATOM 877 N N . ARG A 1 112 ? 11.622 -8.104 -14.880 1.00 98.12 112 ARG A N 1
ATOM 878 C CA . ARG A 1 112 ? 11.914 -7.707 -13.499 1.00 98.12 112 ARG A CA 1
ATOM 879 C C . ARG A 1 112 ? 11.530 -6.248 -13.244 1.00 98.12 112 ARG A C 1
ATOM 881 O O . ARG A 1 112 ? 10.897 -5.955 -12.231 1.00 98.12 112 ARG A O 1
ATOM 888 N N . LYS A 1 113 ? 11.901 -5.333 -14.147 1.00 97.56 113 LYS A N 1
ATOM 889 C CA . LYS A 1 113 ? 11.559 -3.906 -14.031 1.00 97.56 113 LYS A CA 1
ATOM 890 C C . LYS A 1 113 ? 10.063 -3.650 -14.171 1.00 97.56 113 LYS A C 1
ATOM 892 O O . LYS A 1 113 ? 9.546 -2.800 -13.456 1.00 97.56 113 LYS A O 1
ATOM 897 N N . GLU A 1 114 ? 9.378 -4.377 -15.044 1.00 98.00 114 GLU A N 1
ATOM 898 C CA . GLU A 1 114 ? 7.928 -4.275 -15.213 1.00 98.00 114 GLU A CA 1
ATOM 899 C C . GLU A 1 114 ? 7.190 -4.698 -13.941 1.00 98.00 114 GLU A C 1
ATOM 901 O O . GLU A 1 114 ? 6.384 -3.925 -13.428 1.00 98.00 114 GLU A O 1
ATOM 906 N N . LYS A 1 115 ? 7.556 -5.845 -13.350 1.00 97.56 115 LYS A N 1
ATOM 907 C CA . LYS A 1 115 ? 6.999 -6.297 -12.062 1.00 97.56 115 LYS A CA 1
ATOM 908 C C . LYS A 1 115 ? 7.218 -5.274 -10.948 1.00 97.56 115 LYS A C 1
ATOM 910 O O . LYS A 1 115 ? 6.296 -4.9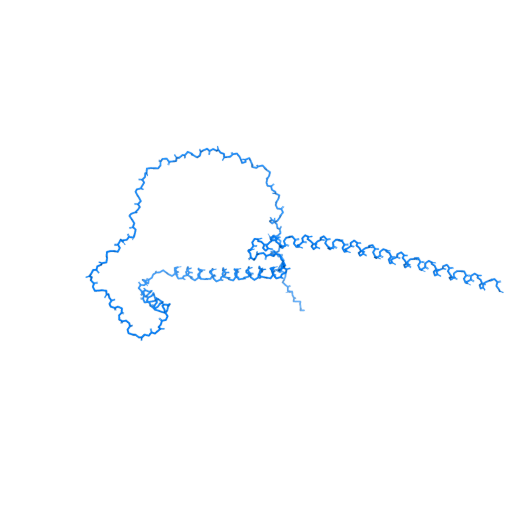81 -10.192 1.00 97.56 115 LYS A O 1
ATOM 915 N N . LEU A 1 116 ? 8.422 -4.702 -10.858 1.00 96.31 116 LEU A N 1
ATOM 916 C CA . LEU A 1 116 ? 8.700 -3.645 -9.883 1.00 96.31 116 LEU A CA 1
ATOM 917 C C . LEU A 1 116 ? 7.854 -2.397 -10.141 1.00 96.31 116 LEU A C 1
ATOM 919 O O . LEU A 1 116 ? 7.254 -1.868 -9.210 1.00 96.31 116 LEU A O 1
ATOM 923 N N . SER A 1 117 ? 7.779 -1.937 -11.391 1.00 95.19 117 SER A N 1
ATOM 924 C CA . SER A 1 117 ? 6.980 -0.768 -11.765 1.00 95.19 117 SER A CA 1
ATOM 925 C C . SER A 1 117 ? 5.497 -0.966 -11.450 1.00 95.19 117 SER A C 1
ATOM 927 O O . SER A 1 117 ? 4.850 -0.039 -10.968 1.00 95.19 117 SER A O 1
ATOM 929 N N . GLN A 1 118 ? 4.965 -2.167 -11.690 1.00 96.50 118 GLN A N 1
ATOM 930 C CA . GLN A 1 118 ? 3.591 -2.525 -11.352 1.00 96.50 118 GLN A CA 1
ATOM 931 C C . GLN A 1 118 ? 3.361 -2.486 -9.837 1.00 96.50 118 GLN A C 1
ATOM 933 O O . GLN A 1 118 ? 2.403 -1.857 -9.391 1.00 96.50 118 GLN A O 1
ATOM 938 N N . GLY A 1 119 ? 4.267 -3.071 -9.046 1.00 94.81 119 GLY A N 1
ATOM 939 C CA . GLY A 1 119 ? 4.189 -3.025 -7.584 1.00 94.81 119 GLY A CA 1
ATOM 940 C C . GLY A 1 119 ? 4.217 -1.596 -7.028 1.00 94.81 119 GLY A C 1
ATOM 941 O O . GLY A 1 119 ? 3.447 -1.268 -6.129 1.00 94.81 119 GLY A O 1
ATOM 942 N N . TYR A 1 120 ? 5.037 -0.706 -7.599 1.00 93.62 120 TYR A N 1
ATOM 943 C CA . TYR A 1 120 ? 5.041 0.713 -7.219 1.00 93.62 120 TYR A CA 1
ATOM 944 C C . TYR A 1 120 ? 3.739 1.433 -7.585 1.00 93.62 120 TYR A C 1
ATOM 946 O O . TYR A 1 120 ? 3.278 2.271 -6.810 1.00 93.62 120 TYR A O 1
ATOM 954 N N . ALA A 1 121 ? 3.140 1.123 -8.737 1.00 92.31 121 ALA A N 1
ATOM 955 C CA . ALA A 1 121 ? 1.868 1.712 -9.149 1.00 92.31 121 ALA A CA 1
ATOM 956 C C . ALA A 1 121 ? 0.715 1.275 -8.231 1.00 92.31 121 ALA A C 1
ATOM 958 O O . ALA A 1 121 ? -0.091 2.108 -7.812 1.00 92.31 121 ALA A O 1
ATOM 959 N N . GLU A 1 122 ? 0.671 -0.009 -7.871 1.00 93.56 122 GLU A N 1
ATOM 960 C CA . GLU A 1 122 ? -0.295 -0.548 -6.913 1.00 93.56 122 GLU A CA 1
ATOM 961 C C . GLU A 1 122 ? -0.125 0.107 -5.541 1.00 93.56 122 GLU A C 1
ATOM 963 O O . GLU A 1 122 ? -1.083 0.656 -4.993 1.00 93.56 122 GLU A O 1
ATOM 968 N N . LEU A 1 123 ? 1.109 0.158 -5.037 1.00 92.56 123 LEU A N 1
ATOM 969 C CA . LEU A 1 123 ? 1.414 0.812 -3.771 1.00 92.56 123 LEU A CA 1
ATOM 970 C C . LEU A 1 123 ? 0.986 2.284 -3.785 1.00 92.56 123 LEU A C 1
ATOM 972 O O . LEU A 1 123 ? 0.321 2.745 -2.862 1.00 92.56 123 LEU A O 1
ATOM 976 N N . HIS A 1 124 ? 1.296 3.017 -4.854 1.00 91.75 124 HIS A N 1
ATOM 977 C CA . HIS A 1 124 ? 0.883 4.410 -4.998 1.00 91.75 124 HIS A CA 1
ATOM 978 C C . HIS A 1 124 ? -0.647 4.571 -5.002 1.00 91.75 124 HIS A C 1
ATOM 980 O O . HIS A 1 124 ? -1.152 5.505 -4.385 1.00 91.75 124 HIS A O 1
ATOM 986 N N . SER A 1 125 ? -1.398 3.654 -5.625 1.00 90.31 125 SER A N 1
ATOM 987 C CA . SER A 1 125 ? -2.871 3.690 -5.633 1.00 90.31 125 SER A CA 1
ATOM 988 C C . SER A 1 125 ? -3.494 3.549 -4.238 1.00 90.31 125 SER A C 1
ATOM 990 O O . SER A 1 125 ? -4.555 4.108 -3.970 1.00 90.31 125 SER A O 1
ATOM 992 N N . MET A 1 126 ? -2.813 2.860 -3.318 1.00 90.62 126 MET A N 1
ATOM 993 C CA . MET A 1 126 ? -3.241 2.737 -1.921 1.00 90.62 126 MET A CA 1
ATOM 994 C C . MET A 1 126 ? -2.899 3.981 -1.082 1.00 90.62 126 MET A C 1
ATOM 996 O O . MET A 1 126 ? -3.458 4.165 0.001 1.00 90.62 126 MET A O 1
ATOM 1000 N N . LEU A 1 127 ? -1.981 4.826 -1.566 1.00 87.94 127 LEU A N 1
ATOM 1001 C CA . LEU A 1 127 ? -1.402 5.968 -0.846 1.00 87.94 127 LEU A CA 1
ATOM 1002 C C . LEU A 1 127 ? -1.811 7.331 -1.407 1.00 87.94 127 LEU A C 1
ATOM 1004 O O . LEU A 1 127 ? -1.397 8.351 -0.856 1.00 87.94 127 LEU A O 1
ATOM 1008 N N . SER A 1 128 ? -2.576 7.371 -2.501 1.00 65.81 128 SER A N 1
ATOM 1009 C CA . SER A 1 128 ? -2.737 8.513 -3.418 1.00 65.81 128 SER A CA 1
ATOM 1010 C C . SER A 1 128 ? -3.424 9.773 -2.856 1.00 65.81 128 SER A C 1
ATOM 1012 O O . SER A 1 128 ? -3.919 10.600 -3.615 1.00 65.81 128 SER A O 1
ATOM 1014 N N . CYS A 1 129 ? -3.410 9.974 -1.541 1.00 60.81 129 CYS A N 1
ATOM 1015 C CA . CYS A 1 129 ? -3.708 11.248 -0.895 1.00 60.81 129 CYS A CA 1
ATOM 1016 C C . CYS A 1 129 ? -2.444 12.074 -0.574 1.00 60.81 129 CYS A C 1
ATOM 1018 O O . CYS A 1 129 ? -2.569 13.278 -0.368 1.00 60.81 129 CYS A O 1
ATOM 1020 N N . THR A 1 130 ? -1.245 11.473 -0.505 1.00 62.56 130 THR A N 1
ATOM 1021 C CA . THR A 1 130 ? -0.065 12.148 0.090 1.00 62.56 130 THR A CA 1
ATOM 1022 C C . THR A 1 130 ? 1.228 12.087 -0.725 1.00 62.56 130 THR A C 1
ATOM 1024 O O . THR A 1 130 ? 2.138 12.879 -0.476 1.00 62.56 130 THR A O 1
ATOM 1027 N N . SER A 1 131 ? 1.340 11.189 -1.707 1.00 68.62 131 SER A N 1
ATOM 1028 C CA . SER A 1 131 ? 2.633 10.904 -2.335 1.00 68.62 131 SER A CA 1
ATOM 1029 C C . SER A 1 131 ? 2.900 11.753 -3.579 1.00 68.62 131 SER A C 1
ATOM 1031 O O . SER A 1 131 ? 2.123 11.782 -4.533 1.00 68.62 131 SER A O 1
ATOM 1033 N N . LYS A 1 132 ? 4.054 12.425 -3.592 1.00 70.75 132 LYS A N 1
ATOM 1034 C CA . LYS A 1 132 ? 4.643 12.994 -4.808 1.00 70.75 132 LYS A CA 1
ATOM 1035 C C . LYS A 1 132 ? 5.306 11.813 -5.511 1.00 70.75 132 LYS A C 1
ATOM 1037 O O . LYS A 1 132 ? 6.228 11.264 -4.930 1.00 70.75 132 LYS A O 1
ATOM 1042 N N . GLY A 1 133 ? 4.845 11.403 -6.696 1.00 75.50 133 GLY A N 1
ATOM 1043 C CA . GLY A 1 133 ? 5.134 10.114 -7.369 1.00 75.50 133 GLY A CA 1
ATOM 1044 C C . GLY A 1 133 ? 6.596 9.694 -7.653 1.00 75.50 133 GLY A C 1
ATOM 1045 O O . GLY A 1 133 ? 6.834 8.910 -8.564 1.00 75.50 133 GLY A O 1
ATOM 1046 N N . ALA A 1 134 ? 7.588 10.188 -6.913 1.00 88.31 134 ALA A N 1
ATOM 1047 C CA . ALA A 1 134 ? 8.944 9.665 -6.855 1.00 88.31 134 ALA A CA 1
ATOM 1048 C C . ALA A 1 134 ? 9.012 8.387 -5.998 1.00 88.31 134 ALA A C 1
ATOM 1050 O O . ALA A 1 134 ? 8.468 8.341 -4.896 1.00 88.31 134 ALA A O 1
ATOM 1051 N N . ASN A 1 135 ? 9.772 7.384 -6.453 1.00 89.31 135 ASN A N 1
ATOM 1052 C CA . ASN A 1 135 ? 9.874 6.066 -5.804 1.00 89.31 135 ASN A CA 1
ATOM 1053 C C . ASN A 1 135 ? 10.206 6.134 -4.305 1.00 89.31 135 ASN A C 1
ATOM 1055 O O . ASN A 1 135 ? 9.629 5.395 -3.515 1.00 89.31 135 ASN A O 1
ATOM 1059 N N . ILE A 1 136 ? 11.110 7.032 -3.904 1.00 91.50 136 ILE A N 1
ATOM 1060 C CA . ILE A 1 136 ? 11.500 7.192 -2.495 1.00 91.50 136 ILE A CA 1
ATOM 1061 C C . ILE A 1 136 ? 10.329 7.740 -1.670 1.00 91.50 136 ILE A C 1
ATOM 1063 O O . ILE A 1 136 ? 10.038 7.221 -0.595 1.00 91.50 136 ILE A O 1
ATOM 1067 N N . SER A 1 137 ? 9.616 8.739 -2.197 1.00 90.50 137 SER A N 1
ATOM 1068 C CA . SER A 1 137 ? 8.456 9.323 -1.518 1.00 90.50 137 SER A CA 1
ATOM 1069 C C . SER A 1 137 ? 7.309 8.321 -1.399 1.00 90.50 137 SER A C 1
ATOM 1071 O O . SER A 1 137 ? 6.642 8.314 -0.374 1.00 90.50 137 SER A O 1
ATOM 1073 N N . ILE A 1 138 ? 7.099 7.449 -2.392 1.00 91.69 138 ILE A N 1
ATOM 1074 C CA . ILE A 1 138 ? 6.087 6.381 -2.324 1.00 91.69 138 ILE A CA 1
ATOM 1075 C C . ILE A 1 138 ? 6.381 5.435 -1.154 1.00 91.69 138 ILE A C 1
ATOM 1077 O O . ILE A 1 138 ? 5.483 5.130 -0.374 1.00 91.69 138 ILE A O 1
ATOM 1081 N N . VAL A 1 139 ? 7.636 5.001 -0.994 1.00 92.50 139 VAL A N 1
ATOM 1082 C CA . VAL A 1 139 ? 8.028 4.090 0.098 1.00 92.50 139 VAL A CA 1
ATOM 1083 C C . VAL A 1 139 ? 7.889 4.760 1.466 1.00 92.50 139 VAL A C 1
ATOM 1085 O O . VAL A 1 139 ? 7.389 4.138 2.399 1.00 92.50 139 VAL A O 1
ATOM 1088 N N . GLN A 1 140 ? 8.284 6.028 1.590 1.00 93.06 140 GLN A N 1
ATOM 1089 C CA . GLN A 1 140 ? 8.130 6.783 2.839 1.00 93.06 140 GLN A CA 1
ATOM 1090 C C . GLN A 1 140 ? 6.656 6.955 3.218 1.00 93.06 140 GLN A C 1
ATOM 1092 O O . GLN A 1 140 ? 6.269 6.634 4.337 1.00 93.06 140 GLN A O 1
ATOM 1097 N N . SER A 1 141 ? 5.811 7.357 2.267 1.00 91.75 141 SER A N 1
ATOM 1098 C CA . SER A 1 141 ? 4.368 7.457 2.502 1.00 91.75 141 SER A CA 1
ATOM 1099 C C . SER A 1 141 ? 3.743 6.098 2.845 1.00 91.75 141 SER A C 1
ATOM 1101 O O . SER A 1 141 ? 2.823 6.040 3.657 1.00 91.75 141 SER A O 1
ATOM 1103 N N . ALA A 1 142 ? 4.244 4.995 2.275 1.00 93.38 142 ALA A N 1
ATOM 1104 C CA . ALA A 1 142 ? 3.804 3.643 2.627 1.00 93.38 142 ALA A CA 1
ATOM 1105 C C . ALA A 1 142 ? 4.105 3.298 4.086 1.00 93.38 142 ALA A C 1
ATOM 1107 O O . ALA A 1 142 ? 3.254 2.743 4.782 1.00 93.38 142 ALA A O 1
ATOM 1108 N N . TRP A 1 143 ? 5.314 3.637 4.533 1.00 94.44 143 TRP A N 1
ATOM 1109 C CA . TRP A 1 143 ? 5.751 3.428 5.905 1.00 94.44 143 TRP A CA 1
ATOM 1110 C C . TRP A 1 143 ? 4.868 4.191 6.895 1.00 94.44 143 TRP A C 1
ATOM 1112 O O . TRP A 1 143 ? 4.301 3.590 7.807 1.00 94.44 143 TRP A O 1
ATOM 1122 N N . GLU A 1 144 ? 4.678 5.491 6.663 1.00 92.75 144 GLU A N 1
ATOM 1123 C CA . GLU A 1 144 ? 3.816 6.341 7.491 1.00 92.75 144 GLU A CA 1
ATOM 1124 C C . GLU A 1 144 ? 2.386 5.789 7.546 1.00 92.75 144 GLU A C 1
ATOM 1126 O O . GLU A 1 144 ? 1.793 5.649 8.618 1.00 92.75 144 GLU A O 1
ATOM 1131 N N . ARG A 1 145 ? 1.844 5.377 6.393 1.00 93.19 145 ARG A N 1
ATOM 1132 C CA . ARG A 1 145 ? 0.500 4.805 6.316 1.00 93.19 145 ARG A CA 1
ATOM 1133 C C . ARG A 1 145 ? 0.369 3.501 7.102 1.00 93.19 145 ARG A C 1
ATOM 1135 O O . ARG A 1 145 ? -0.674 3.259 7.713 1.00 93.19 145 ARG A O 1
ATOM 1142 N N . LEU A 1 146 ? 1.393 2.649 7.086 1.00 95.06 146 LEU A N 1
ATOM 1143 C CA . LEU A 1 146 ? 1.398 1.406 7.853 1.00 95.06 146 LEU A CA 1
ATOM 1144 C C . LEU A 1 146 ? 1.353 1.690 9.358 1.00 95.06 146 LEU A C 1
ATOM 1146 O O . LEU A 1 146 ? 0.574 1.058 10.078 1.00 95.06 146 LEU A O 1
ATOM 1150 N N . GLU A 1 147 ? 2.132 2.668 9.816 1.00 96.25 147 GLU A N 1
ATOM 1151 C CA . GLU A 1 147 ? 2.156 3.085 11.215 1.00 96.25 147 GLU A CA 1
ATOM 1152 C C . GLU A 1 147 ? 0.789 3.628 11.665 1.00 96.25 147 GLU A C 1
ATOM 1154 O O . GLU A 1 147 ? 0.243 3.186 12.682 1.00 96.25 147 GLU A O 1
ATOM 1159 N N . GLU A 1 148 ? 0.165 4.504 10.871 1.00 95.19 148 GLU A N 1
ATOM 1160 C CA . GLU A 1 148 ? -1.192 5.002 11.131 1.00 95.19 148 GLU A CA 1
ATOM 1161 C C . GLU A 1 148 ? -2.215 3.864 11.263 1.00 95.19 148 GLU A C 1
ATOM 1163 O O . GLU A 1 148 ? -3.035 3.842 12.191 1.00 95.19 148 GLU A O 1
ATOM 1168 N N . LEU A 1 149 ? -2.177 2.905 10.333 1.00 96.56 149 LEU A N 1
ATOM 1169 C CA . LEU A 1 149 ? -3.089 1.764 10.319 1.00 96.56 149 LEU A CA 1
ATOM 1170 C C . LEU A 1 149 ? -2.872 0.854 11.528 1.00 96.56 149 LEU A C 1
ATOM 1172 O O . LEU A 1 149 ? -3.847 0.368 12.109 1.00 96.56 149 LEU A O 1
ATOM 1176 N N . GLN A 1 150 ? -1.625 0.647 11.950 1.00 97.56 150 GLN A N 1
ATOM 1177 C CA . GLN A 1 150 ? -1.315 -0.122 13.150 1.00 97.56 150 GLN A CA 1
ATOM 1178 C C . GLN A 1 150 ? -1.885 0.552 14.403 1.00 97.56 150 GLN A C 1
ATOM 1180 O O . GLN A 1 150 ? -2.599 -0.094 15.179 1.00 97.56 150 GLN A O 1
ATOM 1185 N N . GLN A 1 151 ? -1.666 1.858 14.559 1.00 97.38 151 GLN A N 1
ATOM 1186 C CA . GLN A 1 151 ? -2.217 2.622 15.677 1.00 97.38 151 GLN A CA 1
ATOM 1187 C C . GLN A 1 151 ? -3.754 2.597 15.682 1.00 97.38 151 GLN A C 1
ATOM 1189 O O . GLN A 1 151 ? -4.385 2.425 16.732 1.00 97.38 151 GLN A O 1
ATOM 1194 N N . ALA A 1 152 ? -4.389 2.737 14.514 1.00 97.19 152 ALA A N 1
ATOM 1195 C CA . ALA A 1 152 ? -5.840 2.644 14.379 1.00 97.19 152 ALA A CA 1
ATOM 1196 C C . ALA A 1 152 ? -6.360 1.245 14.752 1.00 97.19 152 ALA A C 1
ATOM 1198 O O . ALA A 1 152 ? -7.338 1.125 15.500 1.00 97.19 152 ALA A O 1
ATOM 1199 N N . ARG A 1 153 ? -5.676 0.182 14.304 1.00 98.12 153 ARG A N 1
ATOM 1200 C CA . ARG A 1 153 ? -6.006 -1.212 14.634 1.00 98.12 153 ARG A CA 1
ATOM 1201 C C . ARG A 1 153 ? -5.972 -1.450 16.139 1.00 98.12 153 ARG A C 1
ATOM 1203 O O . ARG A 1 153 ? -6.879 -2.077 16.682 1.00 98.12 153 ARG A O 1
ATOM 1210 N N . GLU A 1 154 ? -4.949 -0.958 16.826 1.00 98.06 154 GLU A N 1
ATOM 1211 C CA . GLU A 1 154 ? -4.811 -1.115 18.276 1.00 98.06 154 GLU A CA 1
ATOM 1212 C C . GLU A 1 154 ? -5.909 -0.380 19.048 1.00 98.06 154 GLU A C 1
ATOM 1214 O O . GLU A 1 154 ? -6.531 -0.965 19.941 1.00 98.06 154 GLU A O 1
ATOM 1219 N N . LYS A 1 155 ? -6.218 0.863 18.656 1.00 97.81 155 LYS A N 1
ATOM 1220 C CA . LYS A 1 155 ? -7.322 1.645 19.237 1.00 97.81 155 LYS A CA 1
ATOM 1221 C C . LYS A 1 155 ? -8.665 0.932 19.067 1.00 97.81 155 LYS A C 1
ATOM 1223 O O . LYS A 1 155 ? -9.427 0.827 20.030 1.00 97.81 155 LYS A O 1
ATOM 1228 N N . LEU A 1 156 ? -8.944 0.401 17.874 1.00 98.25 156 LEU A N 1
ATOM 1229 C CA . LEU A 1 156 ? -10.165 -0.361 17.603 1.00 98.25 156 LEU A CA 1
ATOM 1230 C C . LEU A 1 156 ? -10.220 -1.659 18.410 1.00 98.25 156 LEU A C 1
ATOM 1232 O O . LEU A 1 156 ? -11.242 -1.948 19.027 1.00 98.25 156 LEU A O 1
ATOM 1236 N N . ARG A 1 157 ? -9.114 -2.407 18.489 1.00 97.81 157 ARG A N 1
ATOM 1237 C CA . ARG A 1 157 ? -9.042 -3.627 19.308 1.00 97.81 157 ARG A CA 1
ATOM 1238 C C . ARG A 1 157 ? -9.278 -3.344 20.786 1.00 97.81 157 ARG A C 1
ATOM 1240 O O . ARG A 1 157 ? -9.950 -4.130 21.447 1.00 97.81 157 ARG A O 1
ATOM 1247 N N . LYS A 1 158 ? -8.750 -2.235 21.311 1.00 98.12 158 LYS A N 1
ATOM 1248 C CA . LYS A 1 158 ? -8.996 -1.822 22.697 1.00 98.12 158 LYS A CA 1
ATOM 1249 C C . LYS A 1 158 ? -10.486 -1.566 22.937 1.00 98.12 158 LYS A C 1
ATOM 1251 O O . LYS A 1 158 ? -11.054 -2.176 23.837 1.00 98.12 158 LYS A O 1
ATOM 1256 N N . ARG A 1 159 ? -11.122 -0.761 22.082 1.00 97.94 159 ARG A N 1
ATOM 1257 C CA . ARG A 1 159 ? -12.562 -0.467 22.172 1.00 97.94 159 ARG A CA 1
ATOM 1258 C C . ARG A 1 159 ? -13.431 -1.715 22.007 1.00 97.94 159 ARG A C 1
ATOM 1260 O O . ARG A 1 159 ? -14.400 -1.867 22.739 1.00 97.94 159 ARG A O 1
ATOM 1267 N N . SER A 1 160 ? -13.074 -2.626 21.098 1.00 98.06 160 SER A N 1
ATOM 1268 C CA . SER A 1 160 ? -13.792 -3.899 20.921 1.00 98.06 160 SER A CA 1
ATOM 1269 C C . SER A 1 160 ? -13.809 -4.707 22.216 1.00 98.06 160 SER A C 1
ATOM 1271 O O . SER A 1 160 ? -14.871 -5.118 22.667 1.00 98.06 160 SER A O 1
ATOM 1273 N N . ARG A 1 161 ? -12.650 -4.852 22.875 1.00 98.12 161 ARG A N 1
ATOM 1274 C CA . ARG A 1 161 ? -12.553 -5.571 24.154 1.00 98.12 161 ARG A CA 1
ATOM 1275 C C . ARG A 1 161 ? -13.367 -4.911 25.262 1.00 98.12 161 ARG A C 1
ATOM 1277 O O . ARG A 1 161 ? -14.027 -5.610 26.022 1.00 98.12 161 ARG A O 1
ATOM 1284 N N . GLU A 1 162 ? -13.327 -3.584 25.361 1.00 97.62 162 GLU A N 1
ATOM 1285 C CA . GLU A 1 162 ? -14.127 -2.833 26.339 1.00 97.62 162 GLU A CA 1
ATOM 1286 C C . GLU A 1 162 ? -15.630 -3.073 26.122 1.00 97.62 162 GLU A C 1
ATOM 1288 O O . GLU A 1 162 ? -16.361 -3.370 27.070 1.00 97.62 162 GLU A O 1
ATOM 1293 N N . LEU A 1 163 ? -16.087 -3.031 24.868 1.00 97.94 163 LEU A N 1
ATOM 1294 C CA . LEU A 1 163 ? -17.480 -3.304 24.514 1.00 97.94 163 LEU A CA 1
ATOM 1295 C C . LEU A 1 163 ? -17.879 -4.756 24.804 1.00 97.94 163 LEU A C 1
ATOM 1297 O O . LEU A 1 163 ? -18.935 -4.992 25.389 1.00 97.94 163 LEU A O 1
ATOM 1301 N N . GLU A 1 164 ? -17.039 -5.728 24.453 1.00 97.69 164 GLU A N 1
ATOM 1302 C CA . GLU A 1 164 ? -17.270 -7.146 24.747 1.00 97.69 164 GLU A CA 1
ATOM 1303 C C . GLU A 1 164 ? -17.388 -7.400 26.256 1.00 97.69 164 GLU A C 1
ATOM 1305 O O . GLU A 1 164 ? -18.302 -8.104 26.694 1.00 97.69 164 GLU A O 1
ATOM 1310 N N . GLN A 1 165 ? -16.532 -6.770 27.067 1.00 97.56 165 GLN A N 1
ATOM 1311 C CA . GLN A 1 165 ? -16.605 -6.844 28.530 1.00 97.56 165 GLN A CA 1
ATOM 1312 C C . GLN A 1 165 ? -17.908 -6.242 29.061 1.00 97.56 165 GLN A C 1
ATOM 1314 O O . GLN A 1 165 ? -18.588 -6.868 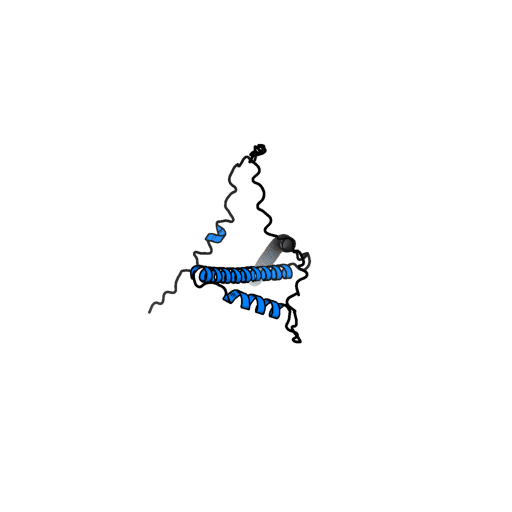29.875 1.00 97.56 165 GLN A O 1
ATOM 1319 N N . MET A 1 166 ? -18.310 -5.066 28.570 1.00 96.81 166 MET A N 1
ATOM 1320 C CA . MET A 1 166 ? -19.584 -4.452 28.957 1.00 96.81 166 MET A CA 1
ATOM 1321 C C . MET A 1 166 ? -20.778 -5.345 28.607 1.00 96.81 166 MET A C 1
ATOM 1323 O O . MET A 1 166 ? -21.682 -5.529 29.426 1.00 96.81 166 MET A O 1
ATOM 1327 N N . VAL A 1 167 ? -20.789 -5.926 27.406 1.00 97.19 167 VAL A N 1
ATOM 1328 C CA . VAL A 1 167 ? -21.844 -6.847 26.962 1.00 97.19 167 VAL A CA 1
ATOM 1329 C C . VAL A 1 167 ? -21.870 -8.105 27.829 1.00 97.19 167 VAL A C 1
ATOM 1331 O O . VAL A 1 167 ? -22.953 -8.560 28.223 1.00 97.19 167 VAL A O 1
ATOM 1334 N N . TRP A 1 168 ? -20.703 -8.646 28.176 1.00 96.94 168 TRP A N 1
ATOM 1335 C CA . TRP A 1 168 ? -20.583 -9.806 29.053 1.00 96.94 168 TRP A CA 1
ATOM 1336 C C . TRP A 1 168 ? -21.128 -9.520 30.456 1.00 96.94 168 TRP A C 1
ATOM 1338 O O . TRP A 1 168 ? -21.975 -10.269 30.955 1.00 96.94 168 TRP A O 1
ATOM 1348 N N . GLU A 1 169 ? -20.732 -8.396 31.056 1.00 96.56 169 GLU A N 1
ATOM 1349 C CA . GLU A 1 169 ? -21.195 -7.969 32.378 1.00 96.56 169 GLU A CA 1
ATOM 1350 C C . GLU A 1 169 ? -22.703 -7.702 32.404 1.00 96.56 169 GLU A C 1
ATOM 1352 O O . GLU A 1 169 ? -23.423 -8.186 33.285 1.00 96.56 169 GLU A O 1
ATOM 1357 N N . MET A 1 170 ? -23.232 -7.003 31.396 1.00 95.69 170 MET A N 1
ATOM 1358 C CA . MET A 1 170 ? -24.675 -6.798 31.262 1.00 95.69 170 MET A CA 1
ATOM 1359 C C . MET A 1 170 ? -25.423 -8.131 31.151 1.00 95.69 170 MET A C 1
ATOM 1361 O O . MET A 1 170 ? -26.443 -8.330 31.819 1.00 95.69 170 MET A O 1
ATOM 1365 N N . SER A 1 171 ? -24.907 -9.074 30.362 1.00 95.00 171 SER A N 1
ATOM 1366 C CA . SER A 1 171 ? -25.498 -10.406 30.189 1.00 95.00 171 SER A CA 1
ATOM 1367 C C . SER A 1 171 ? -25.445 -11.234 31.476 1.00 95.00 171 SER A C 1
ATOM 1369 O O . SER A 1 171 ? -26.402 -11.942 31.808 1.00 95.00 171 SER A O 1
ATOM 1371 N N . ARG A 1 172 ? -24.362 -11.125 32.252 1.00 94.88 172 ARG A N 1
ATOM 1372 C CA . ARG A 1 172 ? -24.229 -11.737 33.581 1.00 94.88 172 ARG A CA 1
ATOM 1373 C C . ARG A 1 172 ? -25.235 -11.143 34.569 1.00 94.88 172 ARG A C 1
ATOM 1375 O O . ARG A 1 172 ? -25.962 -11.890 35.229 1.00 94.88 172 ARG A O 1
ATOM 1382 N N . LYS A 1 173 ? -25.355 -9.813 34.620 1.00 93.94 173 LYS A N 1
ATOM 1383 C CA . LYS A 1 173 ? -26.303 -9.101 35.493 1.00 93.94 173 LYS A CA 1
ATOM 1384 C C . LYS A 1 173 ? -27.757 -9.424 35.149 1.00 93.94 173 LYS A C 1
ATOM 1386 O O . LYS A 1 173 ? -28.559 -9.650 36.055 1.00 93.94 173 LYS A O 1
ATOM 1391 N N . ARG A 1 174 ? -28.103 -9.504 33.857 1.00 92.00 174 ARG A N 1
ATOM 1392 C CA . ARG A 1 174 ? -29.440 -9.924 33.394 1.00 92.00 174 ARG A CA 1
ATOM 1393 C C . ARG A 1 174 ? -29.769 -11.350 33.831 1.00 92.00 174 ARG A C 1
ATOM 1395 O O . ARG A 1 174 ? -30.861 -11.569 34.351 1.00 92.00 174 ARG A O 1
ATOM 1402 N N . ARG A 1 175 ? -28.831 -12.295 33.686 1.00 90.44 175 ARG A N 1
ATOM 1403 C CA . ARG A 1 175 ? -29.005 -13.678 34.167 1.00 90.44 175 ARG A CA 1
ATOM 1404 C C . ARG A 1 175 ? -29.221 -13.730 35.680 1.00 90.44 175 ARG A C 1
ATOM 1406 O O . ARG A 1 175 ? -30.196 -14.325 36.117 1.00 90.44 175 ARG A O 1
ATOM 1413 N N . SER A 1 176 ? -28.392 -13.031 36.458 1.00 90.38 176 SER A N 1
ATOM 1414 C CA . SER A 1 176 ? -28.536 -12.956 37.920 1.00 90.38 176 SER A CA 1
ATOM 1415 C C . SER A 1 176 ? -29.899 -12.394 38.349 1.00 90.38 176 SER A C 1
ATOM 1417 O O . SER A 1 176 ? -30.597 -13.004 39.159 1.00 90.38 176 SER A O 1
ATOM 1419 N N . ARG A 1 177 ? -30.342 -11.281 37.743 1.00 90.06 177 ARG A N 1
ATOM 1420 C CA . ARG A 1 177 ? -31.675 -10.705 37.999 1.00 90.06 177 ARG A CA 1
ATOM 1421 C C . ARG A 1 177 ? -32.803 -11.681 37.668 1.00 90.06 177 ARG A C 1
ATOM 1423 O O . ARG A 1 177 ? -33.746 -11.793 38.446 1.00 90.06 177 ARG A O 1
ATOM 1430 N N . ARG A 1 178 ? -32.701 -12.402 36.545 1.00 85.00 178 ARG A N 1
ATOM 1431 C CA . ARG A 1 178 ? -33.692 -13.413 36.149 1.00 85.00 178 ARG A CA 1
ATOM 1432 C C . ARG A 1 178 ? -33.779 -14.534 37.186 1.00 85.00 178 ARG A C 1
ATOM 1434 O O . ARG A 1 178 ? -34.884 -14.852 37.610 1.00 85.00 178 ARG A O 1
ATOM 1441 N N . SER A 1 179 ? -32.641 -15.051 37.648 1.00 84.75 179 SER A N 1
ATOM 1442 C CA . SER A 1 179 ? -32.589 -16.088 38.686 1.00 84.75 179 SER A CA 1
ATOM 1443 C C . SER A 1 179 ? -33.167 -15.615 40.025 1.00 84.75 179 SER A C 1
ATOM 1445 O O . SER A 1 179 ? -33.896 -16.351 40.684 1.00 84.75 179 SER A O 1
ATOM 1447 N N . GLN A 1 180 ? -32.899 -14.369 40.432 1.00 83.44 180 GLN A N 1
ATOM 1448 C CA . GLN A 1 180 ? -33.495 -13.805 41.650 1.00 83.44 180 GLN A CA 1
ATOM 1449 C C . GLN A 1 180 ? -35.017 -13.657 41.537 1.00 83.44 180 GLN A C 1
ATOM 1451 O O . GLN A 1 180 ? -35.738 -13.913 42.505 1.00 83.44 180 GLN A O 1
ATOM 1456 N N . TRP A 1 181 ? -35.513 -13.254 40.364 1.00 73.25 181 TRP A N 1
ATOM 1457 C CA . TRP A 1 181 ? -36.946 -13.121 40.116 1.00 73.25 181 TRP A CA 1
ATOM 1458 C C . TRP A 1 181 ? -37.647 -14.480 40.192 1.00 73.25 181 TRP A C 1
ATOM 1460 O O . TRP A 1 181 ? -38.606 -14.609 40.950 1.00 73.25 181 TRP A O 1
ATOM 1470 N N . THR A 1 182 ? -37.102 -15.512 39.531 1.00 79.44 182 THR A N 1
ATOM 1471 C CA . THR A 1 182 ? -37.658 -16.875 39.575 1.00 79.44 182 THR A CA 1
ATOM 1472 C C . THR A 1 182 ? -37.696 -17.444 40.993 1.00 79.44 182 THR A C 1
ATOM 1474 O O . THR A 1 182 ? -38.713 -18.012 41.392 1.00 79.44 182 THR A O 1
ATOM 1477 N N . SER A 1 183 ? -36.645 -17.232 41.794 1.00 70.81 183 SER A N 1
ATOM 1478 C CA . SER A 1 183 ? -36.598 -17.698 43.188 1.00 70.81 183 SER A CA 1
ATOM 1479 C C . SER A 1 183 ? -37.636 -17.009 44.075 1.00 70.81 183 SER A C 1
ATOM 1481 O O . SER A 1 183 ? -38.253 -17.656 44.920 1.00 70.81 183 SER A O 1
ATOM 1483 N N . ARG A 1 184 ? -37.876 -15.706 43.870 1.00 70.19 184 ARG A N 1
ATOM 1484 C CA . ARG A 1 184 ? -38.917 -14.956 44.591 1.00 70.19 184 ARG A CA 1
ATOM 1485 C C . ARG A 1 184 ? -40.325 -15.414 44.215 1.00 70.19 184 ARG A C 1
ATOM 1487 O O . ARG A 1 184 ? -41.156 -15.570 45.107 1.00 70.19 184 ARG A O 1
ATOM 1494 N N . THR A 1 185 ? -40.594 -15.648 42.931 1.00 69.50 185 THR A N 1
ATOM 1495 C CA . THR A 1 185 ? -41.895 -16.165 42.475 1.00 69.50 185 THR A CA 1
ATOM 1496 C C . THR A 1 185 ? -42.159 -17.583 42.963 1.00 69.50 185 THR A C 1
ATOM 1498 O O . THR A 1 185 ? -43.269 -17.860 43.402 1.00 69.50 185 THR A O 1
ATOM 1501 N N . VAL A 1 186 ? -41.148 -18.462 42.960 1.00 68.94 186 VAL A N 1
ATOM 1502 C CA . VAL A 1 186 ? -41.294 -19.814 43.515 1.00 68.94 186 VAL A CA 1
ATOM 1503 C C . VAL A 1 186 ? -41.599 -19.715 45.007 1.00 68.94 186 VAL A C 1
ATOM 1505 O O . VAL A 1 186 ? -42.631 -20.217 45.424 1.00 68.94 186 VAL A O 1
ATOM 1508 N N . ARG A 1 187 ? -40.812 -18.975 45.803 1.00 64.25 187 ARG A N 1
ATOM 1509 C CA . ARG A 1 187 ? -41.068 -18.819 47.251 1.00 64.25 187 ARG A CA 1
ATOM 1510 C C . ARG A 1 187 ? -42.477 -18.328 47.581 1.00 64.25 187 ARG A C 1
ATOM 1512 O O . ARG A 1 187 ? -43.071 -18.828 48.522 1.00 64.25 187 ARG A O 1
ATOM 1519 N N . ARG A 1 188 ? -43.021 -17.377 46.815 1.00 61.88 188 ARG A N 1
ATOM 1520 C CA . ARG A 1 188 ? -44.394 -16.883 47.019 1.00 61.88 188 ARG A CA 1
ATOM 1521 C C . ARG A 1 188 ? -45.467 -17.927 46.702 1.00 61.88 188 ARG A C 1
ATOM 1523 O O . ARG A 1 188 ? -46.536 -17.868 47.289 1.00 61.88 188 ARG A O 1
ATOM 1530 N N . ARG A 1 189 ? -45.184 -18.877 45.808 1.00 62.19 189 ARG A N 1
ATOM 1531 C CA . ARG A 1 189 ? -46.103 -19.959 45.426 1.00 62.19 189 ARG A CA 1
ATOM 1532 C C . ARG A 1 189 ? -46.162 -21.103 46.450 1.00 62.19 189 ARG A C 1
ATOM 1534 O O . ARG A 1 189 ? -47.095 -21.882 46.393 1.00 62.19 189 ARG A O 1
ATOM 1541 N N . TRP A 1 190 ? -45.197 -21.188 47.368 1.00 54.47 190 TRP A N 1
ATOM 1542 C CA . TRP A 1 190 ? -45.150 -22.185 48.453 1.00 54.47 190 TRP A CA 1
ATOM 1543 C C . TRP A 1 190 ? -45.708 -21.668 49.796 1.00 54.47 190 TRP A C 1
ATOM 1545 O O . TRP A 1 190 ? -45.624 -22.371 50.795 1.00 54.47 190 TRP A O 1
ATOM 1555 N N . ILE A 1 191 ? -46.212 -20.429 49.845 1.00 56.91 191 ILE A N 1
ATOM 1556 C CA . ILE A 1 191 ? -46.740 -19.782 51.067 1.00 56.91 191 ILE A CA 1
ATOM 1557 C C . ILE A 1 191 ? -48.289 -19.712 51.051 1.00 56.91 191 ILE A C 1
ATOM 1559 O O . ILE A 1 191 ? -48.897 -19.211 51.991 1.00 56.91 191 ILE A O 1
ATOM 1563 N N . LEU A 1 192 ? -48.928 -20.234 50.000 1.00 48.69 192 LEU A N 1
ATOM 1564 C CA . LEU A 1 192 ? -50.382 -20.377 49.848 1.00 48.69 192 LEU A CA 1
ATOM 1565 C C . LEU A 1 192 ? -50.740 -21.861 49.855 1.00 48.69 192 LEU A C 1
ATOM 1567 O O . LEU A 1 192 ? -51.792 -22.191 50.438 1.00 48.69 192 LEU A O 1
#

InterPro domains:
  IPR011598 Myc-type, basic helix-loop-helix (bHLH) domain [PS50888] (100-149)
  IPR036638 Helix-loop-helix DNA-binding domain superfamily [G3DSA:4.10.280.10] (92-166)
  IPR036638 Helix-loop-helix DNA-binding domain superfamily [SSF47459] (91-163)
  IPR044658 Transcription factor bHLH92/bHLH041-like [PTHR46665] (11-168)